Protein AF-A0A433Q1U9-F1 (afdb_monomer)

Solvent-accessible surface area (backbone atoms only — not comparable to full-atom values): 14229 Å² total; per-residue (Å²): 134,83,76,77,79,60,92,44,67,43,51,20,20,43,69,42,38,53,70,61,48,68,78,42,65,91,50,44,69,46,57,48,100,58,36,44,25,21,51,34,31,6,23,58,58,56,22,52,70,29,40,52,50,40,51,76,71,65,36,68,63,80,54,44,25,75,84,69,42,26,25,32,55,39,3,47,76,69,66,25,56,70,49,17,46,67,52,51,71,77,65,80,85,88,76,88,77,79,86,72,92,72,94,72,88,83,79,87,80,76,83,76,72,89,68,61,68,31,84,86,76,75,34,36,56,44,51,57,72,75,52,79,51,32,27,72,55,45,34,52,42,56,68,28,80,67,15,36,34,38,46,16,49,84,86,38,72,46,52,32,65,88,85,33,84,84,38,73,39,69,38,41,31,81,76,42,48,92,77,55,74,71,66,34,60,94,49,59,81,65,60,80,61,74,74,47,59,64,80,62,36,56,46,50,78,42,83,57,26,30,37,67,53,91,91,74,54,97,79,70,37,41,30,36,34,39,32,46,48,48,68,31,63,89,49,24,71,67,33,56,61,73,76,107

Sequence (244 aa):
MSNPPPANIHEAAAAGNIAFLSSNRHFLNLQNERGWTPLHFAARYGQTEAVAFLVAEKADTRLVNSEGKTAAQVAQFWGFEEVAKVLGEGVEASVVVEETEEVNKVGKRRRFTENYKNFFAGGKLNRFGFLRTENAYLSRALTSPTSRFLLLSNGRPLFDIAQSPTTIAWLSYADVAGVVPNPYENLAQGAAPEPLGHGESELIVVFLGVMEERNEGAESGPAYWAVDASPRGSLKEKMTALEK

Mean predicted aligned error: 17.3 Å

Structure (mmCIF, N/CA/C/O backbone):
data_AF-A0A433Q1U9-F1
#
_entry.id   AF-A0A433Q1U9-F1
#
loop_
_atom_site.group_PDB
_atom_site.id
_atom_site.type_symbol
_atom_site.label_atom_id
_atom_site.label_alt_id
_atom_site.label_comp_id
_atom_site.label_asym_id
_atom_site.label_entity_id
_atom_site.label_seq_id
_atom_site.pdbx_PDB_ins_code
_atom_site.Cartn_x
_atom_site.Cartn_y
_atom_site.Cartn_z
_atom_site.occupancy
_atom_site.B_iso_or_equiv
_atom_site.auth_seq_id
_atom_site.auth_comp_id
_atom_site.auth_asym_id
_atom_site.auth_atom_id
_atom_site.pdbx_PDB_model_num
ATOM 1 N N . MET A 1 1 ? 23.210 26.649 -18.942 1.00 33.81 1 MET A N 1
ATOM 2 C CA . MET A 1 1 ? 21.905 26.702 -18.251 1.00 33.81 1 MET A CA 1
ATOM 3 C C . MET A 1 1 ? 21.836 25.474 -17.361 1.00 33.81 1 MET A C 1
ATOM 5 O O . MET A 1 1 ? 21.836 24.371 -17.884 1.00 33.81 1 MET A O 1
ATOM 9 N N . SER A 1 2 ? 21.949 25.654 -16.045 1.00 40.53 2 SER A N 1
ATOM 10 C CA . SER A 1 2 ? 21.919 24.550 -15.077 1.00 40.53 2 SER A CA 1
ATOM 11 C C . SER A 1 2 ? 20.493 24.021 -15.001 1.00 40.53 2 SER A C 1
ATOM 13 O O . SER A 1 2 ? 19.611 24.761 -14.571 1.00 40.53 2 SER A O 1
ATOM 15 N N . ASN A 1 3 ? 20.258 22.778 -15.426 1.00 42.88 3 ASN A N 1
ATOM 16 C CA . ASN A 1 3 ? 18.990 22.110 -15.144 1.00 42.88 3 ASN A CA 1
ATOM 17 C C . ASN A 1 3 ? 18.758 22.112 -13.622 1.00 42.88 3 ASN A C 1
ATOM 19 O O . ASN A 1 3 ? 19.722 21.928 -12.870 1.00 42.88 3 ASN A O 1
ATOM 23 N N . PRO A 1 4 ? 17.525 22.365 -13.152 1.00 46.94 4 PRO A N 1
ATOM 24 C CA . PRO A 1 4 ? 17.217 22.271 -11.732 1.00 46.94 4 PRO A CA 1
ATOM 25 C C . PRO A 1 4 ? 17.546 20.855 -11.224 1.00 46.94 4 PRO A C 1
ATOM 27 O O . PRO A 1 4 ? 17.431 19.894 -11.993 1.00 46.94 4 PRO A O 1
ATOM 30 N N . PRO A 1 5 ? 17.987 20.702 -9.961 1.00 48.22 5 PRO A N 1
ATOM 31 C CA . PRO A 1 5 ? 18.237 19.382 -9.395 1.00 48.22 5 PRO A CA 1
ATOM 32 C C . PRO A 1 5 ? 16.955 18.533 -9.484 1.00 48.22 5 PRO A C 1
ATOM 34 O O . PRO A 1 5 ? 15.869 19.067 -9.247 1.00 48.22 5 PRO A O 1
ATOM 37 N N . PRO A 1 6 ? 17.058 17.242 -9.852 1.00 59.88 6 PRO A N 1
ATOM 38 C CA . PRO A 1 6 ? 15.891 16.384 -10.043 1.00 59.88 6 PRO A CA 1
ATOM 39 C C . PRO A 1 6 ? 15.074 16.295 -8.750 1.00 59.88 6 PRO A C 1
ATOM 41 O O . PRO A 1 6 ? 15.639 16.102 -7.672 1.00 59.88 6 PRO A O 1
ATOM 44 N N . ALA A 1 7 ? 13.750 16.436 -8.853 1.00 71.75 7 ALA A N 1
ATOM 45 C CA . ALA A 1 7 ? 12.869 16.500 -7.686 1.00 71.75 7 ALA A CA 1
ATOM 46 C C . ALA A 1 7 ? 12.593 15.112 -7.081 1.00 71.75 7 ALA A C 1
ATOM 48 O O . ALA A 1 7 ? 12.177 15.003 -5.928 1.00 71.75 7 ALA A O 1
ATOM 49 N N . ASN A 1 8 ? 12.816 14.042 -7.850 1.00 84.44 8 ASN A N 1
ATOM 50 C CA . ASN A 1 8 ? 12.564 12.664 -7.438 1.00 84.44 8 ASN A CA 1
ATOM 51 C C . ASN A 1 8 ? 13.564 11.667 -8.064 1.00 84.44 8 ASN A C 1
ATOM 53 O O . ASN A 1 8 ? 14.293 11.976 -9.009 1.00 84.44 8 ASN A O 1
ATOM 57 N N . ILE A 1 9 ? 13.594 10.442 -7.522 1.00 89.69 9 ILE A N 1
ATOM 58 C CA . ILE A 1 9 ? 14.519 9.375 -7.944 1.00 89.69 9 ILE A CA 1
ATOM 59 C C . ILE A 1 9 ? 14.317 8.952 -9.411 1.00 89.69 9 ILE A C 1
ATOM 61 O O . ILE A 1 9 ? 15.269 8.552 -10.082 1.00 89.69 9 ILE A O 1
ATOM 65 N N . HIS A 1 10 ? 13.091 9.069 -9.929 1.00 91.19 10 HIS A N 1
ATOM 66 C CA . HIS A 1 10 ? 12.742 8.730 -11.309 1.00 91.19 10 HIS A CA 1
ATOM 67 C C . HIS A 1 10 ? 13.324 9.737 -12.306 1.00 91.19 10 HIS A C 1
ATOM 69 O O . HIS A 1 10 ? 13.933 9.339 -13.295 1.00 91.19 10 HIS A O 1
ATOM 75 N N . GLU A 1 11 ? 13.195 11.032 -12.023 1.00 88.81 11 GLU A N 1
ATOM 76 C CA . GLU A 1 11 ? 13.793 12.128 -12.791 1.00 88.81 11 GLU A CA 1
ATOM 77 C C . GLU A 1 11 ? 15.314 12.090 -12.725 1.00 88.81 11 GLU A C 1
ATOM 79 O O . GLU A 1 11 ? 15.975 12.302 -13.738 1.00 88.81 11 GLU A O 1
ATOM 84 N N . ALA A 1 12 ? 15.880 11.761 -11.561 1.00 91.81 12 ALA A N 1
ATOM 85 C CA . ALA A 1 12 ? 17.318 11.572 -11.427 1.00 91.81 12 ALA A CA 1
ATOM 86 C C . ALA A 1 12 ? 17.822 10.456 -12.354 1.00 91.81 12 ALA A C 1
ATOM 88 O O . ALA A 1 12 ? 18.826 10.641 -13.038 1.00 91.81 12 ALA A O 1
ATOM 89 N N . ALA A 1 13 ? 17.099 9.335 -12.434 1.00 93.81 13 ALA A N 1
ATOM 90 C CA . ALA A 1 13 ? 17.423 8.247 -13.351 1.00 93.81 13 ALA A CA 1
ATOM 91 C C . ALA A 1 13 ? 17.228 8.637 -14.826 1.00 93.81 13 ALA A C 1
ATOM 93 O O . ALA A 1 13 ? 18.066 8.302 -15.658 1.00 93.81 13 ALA A O 1
ATOM 94 N N . ALA A 1 14 ? 16.171 9.389 -15.147 1.00 92.31 14 ALA A N 1
ATOM 95 C CA . ALA A 1 14 ? 15.922 9.919 -16.491 1.00 92.31 14 ALA A CA 1
ATOM 96 C C . ALA A 1 14 ? 17.006 10.903 -16.962 1.00 92.31 14 ALA A C 1
ATOM 98 O O . ALA A 1 14 ? 17.316 10.959 -18.151 1.00 92.31 14 ALA A O 1
ATOM 99 N N . ALA A 1 15 ? 17.572 11.673 -16.031 1.00 89.62 15 ALA A N 1
ATOM 100 C CA . ALA A 1 15 ? 18.617 12.659 -16.282 1.00 89.62 15 ALA A CA 1
ATOM 101 C C . ALA A 1 15 ? 20.045 12.097 -16.171 1.00 89.62 15 ALA A C 1
ATOM 103 O O . ALA A 1 15 ? 20.996 12.843 -16.387 1.00 89.62 15 ALA A O 1
ATOM 104 N N . GLY A 1 16 ? 20.217 10.824 -15.793 1.00 91.81 16 GLY A N 1
ATOM 105 C CA . GLY A 1 16 ? 21.540 10.224 -15.604 1.00 91.81 16 GLY A CA 1
ATOM 106 C C . GLY A 1 16 ? 22.289 10.696 -14.346 1.00 91.81 16 GLY A C 1
ATOM 107 O O . GLY A 1 16 ? 23.508 10.587 -14.271 1.00 91.81 16 GLY A O 1
ATOM 108 N N . ASN A 1 17 ? 21.598 11.245 -13.341 1.00 92.31 17 ASN A N 1
ATOM 109 C CA . ASN A 1 17 ? 22.236 11.824 -12.156 1.00 92.31 17 ASN A CA 1
ATOM 110 C C . ASN A 1 17 ? 22.650 10.750 -11.132 1.00 92.31 17 ASN A C 1
ATOM 112 O O . ASN A 1 17 ? 21.947 10.488 -10.152 1.00 92.31 17 ASN A O 1
ATOM 116 N N . ILE A 1 18 ? 23.827 10.158 -11.341 1.00 92.38 18 ILE A N 1
ATOM 117 C CA . ILE A 1 18 ? 24.388 9.098 -10.485 1.00 92.38 18 ILE A CA 1
ATOM 118 C C . ILE A 1 18 ? 24.583 9.552 -9.036 1.00 92.38 18 ILE A C 1
ATOM 120 O O . ILE A 1 18 ? 24.352 8.773 -8.112 1.00 92.38 18 ILE A O 1
ATOM 124 N N . ALA A 1 19 ? 24.966 10.812 -8.811 1.00 89.75 19 ALA A N 1
ATOM 125 C CA . ALA A 1 19 ? 25.170 11.338 -7.463 1.00 89.75 19 ALA A CA 1
ATOM 126 C C . ALA A 1 19 ? 23.874 11.256 -6.642 1.00 89.75 19 ALA A C 1
ATOM 128 O O . ALA A 1 19 ? 23.874 10.727 -5.530 1.00 89.75 19 ALA A O 1
ATOM 129 N N . PHE A 1 20 ? 22.754 11.686 -7.229 1.00 90.44 20 PHE A N 1
ATOM 130 C CA . PHE A 1 20 ? 21.450 11.607 -6.577 1.00 90.44 20 PHE A CA 1
ATOM 131 C C . PHE A 1 20 ? 20.997 10.155 -6.368 1.00 90.44 20 PHE A C 1
ATOM 133 O O . PHE A 1 20 ? 20.487 9.828 -5.295 1.00 90.44 20 PHE A O 1
ATOM 140 N N . LEU A 1 21 ? 21.215 9.272 -7.351 1.00 89.12 21 LEU A N 1
ATOM 141 C CA . LEU A 1 21 ? 20.900 7.843 -7.225 1.00 89.12 21 LEU A CA 1
ATOM 142 C C . LEU A 1 21 ? 21.704 7.182 -6.091 1.00 89.12 21 LEU A C 1
ATOM 144 O O . LEU A 1 21 ? 21.144 6.433 -5.291 1.00 89.12 21 LEU A O 1
ATOM 148 N N . SER A 1 22 ? 22.994 7.506 -5.967 1.00 89.94 22 SER A N 1
ATOM 149 C CA . SER A 1 22 ? 23.874 6.960 -4.929 1.00 89.94 22 SER A CA 1
ATOM 150 C C . SER A 1 22 ? 23.522 7.449 -3.526 1.00 89.94 22 SER A C 1
ATOM 152 O O . SER A 1 22 ? 23.628 6.680 -2.571 1.00 89.94 22 SER A O 1
ATOM 154 N N . SER A 1 23 ? 23.045 8.685 -3.381 1.00 89.19 23 SER A N 1
ATOM 155 C CA . SER A 1 23 ? 22.523 9.178 -2.100 1.00 89.19 23 SER A CA 1
ATOM 156 C C . SER A 1 23 ? 21.179 8.547 -1.712 1.00 89.19 23 SER A C 1
ATOM 158 O O . SER A 1 23 ? 20.804 8.591 -0.546 1.00 89.19 23 SER A O 1
ATOM 160 N N . ASN A 1 24 ? 20.463 7.930 -2.659 1.00 87.62 24 ASN A N 1
ATOM 161 C CA . ASN A 1 24 ? 19.090 7.449 -2.484 1.00 87.62 24 ASN A CA 1
ATOM 162 C C . ASN A 1 24 ? 18.918 5.959 -2.850 1.00 87.62 24 ASN A C 1
ATOM 164 O O . ASN A 1 24 ? 17.875 5.546 -3.363 1.00 87.62 24 ASN A O 1
ATOM 168 N N . ARG A 1 25 ? 19.915 5.118 -2.536 1.00 84.31 25 ARG A N 1
ATOM 169 C CA . ARG A 1 25 ? 19.946 3.672 -2.873 1.00 84.31 25 ARG A CA 1
ATOM 170 C C . ARG A 1 25 ? 18.742 2.858 -2.387 1.00 84.31 25 ARG A C 1
ATOM 172 O O . ARG A 1 25 ? 18.458 1.787 -2.903 1.00 84.31 25 ARG A O 1
ATOM 179 N N . HIS A 1 26 ? 18.012 3.349 -1.394 1.00 83.81 26 HIS A N 1
ATOM 180 C CA . HIS A 1 26 ? 16.871 2.631 -0.822 1.00 83.81 26 HIS A CA 1
ATOM 181 C C . HIS A 1 26 ? 15.625 2.725 -1.725 1.00 83.81 26 HIS A C 1
ATOM 183 O O . HIS A 1 26 ? 14.663 1.987 -1.533 1.00 83.81 26 HIS A O 1
ATOM 189 N N . PHE A 1 27 ? 15.651 3.605 -2.736 1.00 87.19 27 PHE A N 1
ATOM 190 C CA . PHE A 1 27 ? 14.531 3.883 -3.637 1.00 87.19 27 PHE A CA 1
ATOM 191 C C . PHE A 1 27 ? 14.749 3.389 -5.077 1.00 87.19 27 PHE A C 1
ATOM 193 O O . PHE A 1 27 ? 13.944 3.706 -5.950 1.00 87.19 27 PHE A O 1
ATOM 200 N N . LEU A 1 28 ? 15.790 2.592 -5.355 1.00 88.19 28 LEU A N 1
ATOM 201 C CA . LEU A 1 28 ? 16.106 2.154 -6.729 1.00 88.19 28 LEU A CA 1
ATOM 202 C C . LEU A 1 28 ? 15.016 1.273 -7.366 1.00 88.19 28 LEU A C 1
ATOM 204 O O . LEU A 1 28 ? 14.876 1.255 -8.587 1.00 88.19 28 LEU A O 1
ATOM 208 N N . ASN A 1 29 ? 14.205 0.608 -6.539 1.00 90.00 29 ASN A N 1
ATOM 209 C CA . ASN A 1 29 ? 13.068 -0.218 -6.959 1.00 90.00 29 ASN A CA 1
ATOM 210 C C . ASN A 1 29 ? 11.710 0.485 -6.775 1.00 90.00 29 ASN A C 1
ATOM 212 O O . ASN A 1 29 ? 10.664 -0.144 -6.929 1.00 90.00 29 ASN A O 1
ATOM 216 N N . LEU A 1 30 ? 11.695 1.778 -6.424 1.00 87.81 30 LEU A N 1
ATOM 217 C CA . LEU A 1 30 ? 10.460 2.516 -6.161 1.00 87.81 30 LEU A CA 1
ATOM 218 C C . LEU A 1 30 ? 9.620 2.633 -7.439 1.00 87.81 30 LEU A C 1
ATOM 220 O O . LEU A 1 30 ? 10.037 3.260 -8.412 1.00 87.81 30 LEU A O 1
ATOM 224 N N . GLN A 1 31 ? 8.412 2.078 -7.426 1.00 88.69 31 GLN A N 1
ATOM 225 C CA . GLN A 1 31 ? 7.462 2.225 -8.524 1.00 88.69 31 GLN A CA 1
ATOM 226 C C . GLN A 1 31 ? 6.611 3.483 -8.339 1.00 88.69 31 GLN A C 1
ATOM 228 O O . GLN A 1 31 ? 6.075 3.720 -7.257 1.00 88.69 31 GLN A O 1
ATOM 233 N N . ASN A 1 32 ? 6.465 4.278 -9.399 1.00 82.19 32 ASN A N 1
ATOM 234 C CA . ASN A 1 32 ? 5.449 5.328 -9.436 1.00 82.19 32 ASN A CA 1
ATOM 235 C C . ASN A 1 32 ? 4.044 4.733 -9.669 1.00 82.19 32 ASN A C 1
ATOM 237 O O . ASN A 1 32 ? 3.886 3.524 -9.841 1.00 82.19 32 ASN A O 1
ATOM 241 N N . GLU A 1 33 ? 3.016 5.581 -9.740 1.00 83.69 33 GLU A N 1
ATOM 242 C CA . GLU A 1 33 ? 1.613 5.167 -9.936 1.00 83.69 33 GLU A CA 1
ATOM 243 C C . GLU A 1 33 ? 1.376 4.312 -11.192 1.00 83.69 33 GLU A C 1
ATOM 245 O O . GLU A 1 33 ? 0.429 3.532 -11.257 1.00 83.69 33 GLU A O 1
ATOM 250 N N . ARG A 1 34 ? 2.254 4.421 -12.196 1.00 78.25 34 ARG A N 1
ATOM 251 C CA . ARG A 1 34 ? 2.196 3.637 -13.437 1.00 78.25 34 ARG A CA 1
ATOM 252 C C . ARG A 1 34 ? 3.084 2.394 -13.395 1.00 78.25 34 ARG A C 1
ATOM 254 O O . ARG A 1 34 ? 3.282 1.770 -14.438 1.00 78.25 34 ARG A O 1
ATOM 261 N N . GLY A 1 35 ? 3.649 2.042 -12.242 1.00 85.19 35 GLY A N 1
ATOM 262 C CA . GLY A 1 35 ? 4.561 0.910 -12.082 1.00 85.19 35 GLY A CA 1
ATOM 263 C C . GLY A 1 35 ? 5.986 1.167 -12.584 1.00 85.19 35 GLY A C 1
ATOM 264 O O . GLY A 1 35 ? 6.775 0.230 -12.666 1.00 85.19 35 GLY A O 1
ATOM 265 N N . TRP A 1 36 ? 6.339 2.402 -12.952 1.00 91.62 36 TRP A N 1
ATOM 266 C CA . TRP A 1 36 ? 7.668 2.704 -13.487 1.00 91.62 36 TRP A CA 1
ATOM 267 C C . TRP A 1 36 ? 8.689 2.856 -12.362 1.00 91.62 36 TRP A C 1
ATOM 269 O O . TRP A 1 36 ? 8.469 3.612 -11.417 1.00 91.62 36 TRP A O 1
ATOM 279 N N . THR A 1 37 ? 9.822 2.175 -12.505 1.00 95.56 37 THR A N 1
ATOM 280 C CA . THR A 1 37 ? 10.977 2.257 -11.594 1.00 95.56 37 THR A CA 1
ATOM 281 C C . THR A 1 37 ? 12.032 3.225 -12.136 1.00 95.56 37 THR A C 1
ATOM 283 O O . THR A 1 37 ? 12.016 3.508 -13.337 1.00 95.56 37 THR A O 1
ATOM 286 N N . PRO A 1 38 ? 12.992 3.696 -11.317 1.00 96.19 38 PRO A N 1
ATOM 287 C CA . PRO A 1 38 ? 14.187 4.395 -11.798 1.00 96.19 38 PRO A CA 1
ATOM 288 C C . PRO A 1 38 ? 14.838 3.725 -13.015 1.00 96.19 38 PRO A C 1
ATOM 290 O O . PRO A 1 38 ? 15.162 4.396 -13.990 1.00 96.19 38 PRO A O 1
ATOM 293 N N . LEU A 1 39 ? 14.920 2.391 -13.015 1.00 96.06 39 LEU A N 1
ATOM 294 C CA . LEU A 1 39 ? 15.474 1.615 -14.124 1.00 96.06 39 LEU A CA 1
ATOM 295 C C . LEU A 1 39 ? 14.666 1.767 -15.427 1.00 96.06 39 LEU A C 1
ATOM 297 O O . LEU A 1 39 ? 15.257 1.886 -16.494 1.00 96.06 39 LEU A O 1
ATOM 301 N N . HIS A 1 40 ? 13.330 1.843 -15.357 1.00 95.44 40 HIS A N 1
ATOM 302 C CA . HIS A 1 40 ? 12.488 2.118 -16.531 1.00 95.44 40 HIS A CA 1
ATOM 303 C C . HIS A 1 40 ? 12.714 3.525 -17.089 1.00 95.44 40 HIS A C 1
ATOM 305 O O . HIS A 1 40 ? 12.686 3.717 -18.303 1.00 95.44 40 HIS A O 1
ATOM 311 N N . PHE A 1 41 ? 12.918 4.517 -16.218 1.00 94.75 41 PHE A N 1
ATOM 312 C CA . PHE A 1 41 ? 13.217 5.883 -16.643 1.00 94.75 41 PHE A CA 1
ATOM 313 C C . PHE A 1 41 ? 14.601 5.964 -17.292 1.00 94.75 41 PHE A C 1
ATOM 315 O O . PHE A 1 41 ? 14.704 6.460 -18.409 1.00 94.75 41 PHE A O 1
ATOM 322 N N . ALA A 1 42 ? 15.638 5.404 -16.665 1.00 95.50 42 ALA A N 1
ATOM 323 C CA . ALA A 1 42 ? 16.972 5.344 -17.261 1.00 95.50 42 ALA A CA 1
ATOM 324 C C . ALA A 1 42 ? 16.957 4.612 -18.619 1.00 95.50 42 ALA A C 1
ATOM 326 O O . ALA A 1 42 ? 17.519 5.108 -19.591 1.00 95.50 42 ALA A O 1
ATOM 327 N N . ALA A 1 43 ? 16.221 3.499 -18.721 1.00 94.75 43 ALA A N 1
ATOM 328 C CA . ALA A 1 43 ? 16.028 2.754 -19.964 1.00 94.75 43 ALA A CA 1
ATOM 329 C C . ALA A 1 43 ? 15.297 3.548 -21.057 1.00 94.75 43 ALA A C 1
ATOM 331 O O . ALA A 1 43 ? 15.715 3.541 -22.211 1.00 94.75 43 ALA A O 1
ATOM 332 N N . ARG A 1 44 ? 14.220 4.261 -20.706 1.00 93.06 44 ARG A N 1
ATOM 333 C CA . ARG A 1 44 ? 13.438 5.080 -21.647 1.00 93.06 44 ARG A CA 1
ATOM 334 C C . ARG A 1 44 ? 14.227 6.242 -22.237 1.00 93.06 44 ARG A C 1
ATOM 336 O O . ARG A 1 44 ? 13.910 6.664 -23.342 1.00 93.06 44 ARG A O 1
ATOM 343 N N . TYR A 1 45 ? 15.178 6.793 -21.492 1.00 90.06 45 TYR A N 1
ATOM 344 C CA . TYR A 1 45 ? 15.988 7.930 -21.932 1.00 90.06 45 TYR A CA 1
ATOM 345 C C . TYR A 1 45 ? 17.393 7.518 -22.390 1.00 90.06 45 TYR A C 1
ATOM 347 O O . TYR A 1 45 ? 18.218 8.389 -22.648 1.00 90.06 45 TYR A O 1
ATOM 355 N N . GLY A 1 46 ? 17.674 6.213 -22.488 1.00 91.19 46 GLY A N 1
ATOM 356 C CA . GLY A 1 46 ? 18.961 5.709 -22.968 1.00 91.19 46 GLY A CA 1
ATOM 357 C C . GLY A 1 46 ? 20.142 6.043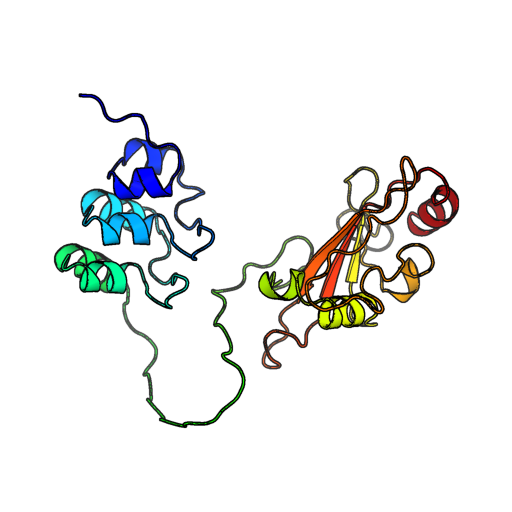 -22.053 1.00 91.19 46 GLY A C 1
ATOM 358 O O . GLY A 1 46 ? 21.266 6.171 -22.525 1.00 91.19 46 GLY A O 1
ATOM 359 N N . GLN A 1 47 ? 19.903 6.220 -20.752 1.00 95.06 47 GLN A N 1
ATOM 360 C CA . GLN A 1 47 ? 20.923 6.636 -19.788 1.00 95.06 47 GLN A CA 1
ATOM 361 C C . GLN A 1 47 ? 21.802 5.450 -19.374 1.00 95.06 47 GLN A C 1
ATOM 363 O O . GLN A 1 47 ? 21.629 4.884 -18.293 1.00 95.06 47 GLN A O 1
ATOM 368 N N . THR A 1 48 ? 22.743 5.062 -20.235 1.00 91.94 48 THR A N 1
ATOM 369 C CA . THR A 1 48 ? 23.581 3.862 -20.061 1.00 91.94 48 THR A CA 1
ATOM 370 C C . THR A 1 48 ? 24.331 3.841 -18.729 1.00 91.94 48 THR A C 1
ATOM 372 O O . THR A 1 48 ? 24.324 2.824 -18.041 1.00 91.94 48 THR A O 1
ATOM 375 N N . GLU A 1 49 ? 24.920 4.966 -18.313 1.00 91.06 49 GLU A N 1
ATOM 376 C CA . GLU A 1 49 ? 25.654 5.062 -17.042 1.00 91.06 49 GLU A CA 1
ATOM 377 C C . GLU A 1 49 ? 24.736 4.873 -15.828 1.00 91.06 49 GLU A C 1
ATOM 379 O O . GLU A 1 49 ? 25.089 4.173 -14.878 1.00 91.06 49 GLU A O 1
ATOM 384 N N . ALA A 1 50 ? 23.528 5.444 -15.868 1.00 94.19 50 ALA A N 1
ATOM 385 C CA . ALA A 1 50 ? 22.546 5.253 -14.806 1.00 94.19 50 ALA A CA 1
ATOM 386 C C . ALA A 1 50 ? 22.029 3.821 -14.770 1.00 94.19 50 ALA A C 1
ATOM 388 O O . ALA A 1 50 ? 21.865 3.272 -13.685 1.00 94.19 50 ALA A O 1
ATOM 389 N N . VAL A 1 51 ? 21.825 3.188 -15.925 1.00 95.31 51 VAL A N 1
ATOM 390 C CA . VAL A 1 51 ? 21.462 1.771 -15.979 1.00 95.31 51 VAL A CA 1
ATOM 391 C C . VAL A 1 51 ? 22.567 0.899 -15.392 1.00 95.31 51 VAL A C 1
ATOM 393 O O . VAL A 1 51 ? 22.277 0.087 -14.518 1.00 95.31 51 VAL A O 1
ATOM 396 N N . ALA A 1 52 ? 23.823 1.104 -15.792 1.00 91.06 52 ALA A N 1
ATOM 397 C CA . ALA A 1 52 ? 24.956 0.359 -15.252 1.00 91.06 52 ALA A CA 1
ATOM 398 C C . ALA A 1 52 ? 25.074 0.529 -13.730 1.00 91.06 52 ALA A C 1
ATOM 400 O O . ALA A 1 52 ? 25.229 -0.456 -13.009 1.00 91.06 52 ALA A O 1
ATOM 401 N N . PHE A 1 53 ? 24.925 1.759 -13.229 1.00 93.50 53 PHE A N 1
ATOM 402 C CA . PHE A 1 53 ? 24.916 2.037 -11.796 1.00 93.50 53 PHE A CA 1
ATOM 403 C C . PHE A 1 53 ? 23.774 1.310 -11.075 1.00 93.50 53 PHE A C 1
ATOM 405 O O . PHE A 1 53 ? 24.004 0.619 -10.088 1.00 93.50 53 PHE A O 1
ATOM 412 N N . LEU A 1 54 ? 22.541 1.429 -11.571 1.00 92.69 54 LEU A N 1
ATOM 413 C CA . LEU A 1 54 ? 21.372 0.804 -10.953 1.00 92.69 54 LEU A CA 1
ATOM 414 C C . LEU A 1 54 ? 21.491 -0.729 -10.930 1.00 92.69 54 LEU A C 1
ATOM 416 O O . LEU A 1 54 ? 21.156 -1.349 -9.923 1.00 92.69 54 LEU A O 1
ATOM 420 N N . VAL A 1 55 ? 22.003 -1.337 -12.004 1.00 90.88 55 VAL A N 1
ATOM 421 C CA . VAL A 1 55 ? 22.261 -2.784 -12.077 1.00 90.88 55 VAL A CA 1
ATOM 422 C C . VAL A 1 55 ? 23.369 -3.199 -11.106 1.00 90.88 55 VAL A C 1
ATOM 424 O O . VAL A 1 55 ? 23.200 -4.177 -10.378 1.00 90.88 55 VAL A O 1
ATOM 427 N N . ALA A 1 56 ? 24.468 -2.441 -11.028 1.00 89.94 56 ALA A N 1
ATOM 428 C CA . ALA A 1 56 ? 25.549 -2.694 -10.072 1.00 89.94 56 ALA A CA 1
ATOM 429 C C . ALA A 1 56 ? 25.056 -2.636 -8.614 1.00 89.94 56 ALA A C 1
ATOM 431 O O . ALA A 1 56 ? 25.472 -3.432 -7.773 1.00 89.94 56 ALA A O 1
ATOM 432 N N . GLU A 1 57 ? 24.101 -1.749 -8.337 1.00 90.25 57 GLU A N 1
ATOM 433 C CA . GLU A 1 57 ? 23.424 -1.611 -7.045 1.00 90.25 57 GLU A CA 1
ATOM 434 C C . GLU A 1 57 ? 22.286 -2.622 -6.819 1.00 90.25 57 GLU A C 1
ATOM 436 O O . GLU A 1 57 ? 21.530 -2.503 -5.853 1.00 90.25 57 GLU A O 1
ATOM 441 N N . LYS A 1 58 ? 22.170 -3.648 -7.672 1.00 87.88 58 LYS A N 1
ATOM 442 C CA . LYS A 1 58 ? 21.166 -4.720 -7.583 1.00 87.88 58 LYS A CA 1
ATOM 443 C C . LYS A 1 58 ? 19.717 -4.218 -7.646 1.00 87.88 58 LYS A C 1
ATOM 445 O O . LYS A 1 58 ? 18.833 -4.799 -7.010 1.00 87.88 58 LYS A O 1
ATOM 450 N N . ALA A 1 59 ? 19.455 -3.158 -8.414 1.00 89.38 59 ALA A N 1
ATOM 451 C CA . ALA A 1 59 ? 18.088 -2.803 -8.781 1.00 89.38 59 ALA A CA 1
ATOM 452 C C . ALA A 1 59 ? 17.428 -3.973 -9.531 1.00 89.38 59 ALA A C 1
ATOM 454 O O . ALA A 1 59 ? 18.056 -4.641 -10.352 1.00 89.38 59 ALA A O 1
ATOM 455 N N . ASP A 1 60 ? 16.154 -4.226 -9.244 1.00 88.50 60 ASP A N 1
ATOM 456 C CA . ASP A 1 60 ? 15.420 -5.355 -9.802 1.00 88.50 60 ASP A CA 1
ATOM 457 C C . ASP A 1 60 ? 15.041 -5.072 -11.264 1.00 88.50 60 ASP A C 1
ATOM 459 O O . ASP A 1 60 ? 14.143 -4.279 -11.570 1.00 88.50 60 ASP A O 1
ATOM 463 N N . THR A 1 61 ? 15.747 -5.739 -12.179 1.00 88.94 61 THR A N 1
ATOM 464 C CA . THR A 1 61 ? 15.556 -5.643 -13.634 1.00 88.94 61 THR A CA 1
ATOM 465 C C . THR A 1 61 ? 14.274 -6.325 -14.115 1.00 88.94 61 THR A C 1
ATOM 467 O O . THR A 1 61 ? 13.852 -6.108 -15.254 1.00 88.94 61 THR A O 1
ATOM 470 N N . ARG A 1 62 ? 13.633 -7.130 -13.257 1.00 88.06 62 ARG A N 1
ATOM 471 C CA . ARG A 1 62 ? 12.454 -7.948 -13.577 1.00 88.06 62 ARG A CA 1
ATOM 472 C C . ARG A 1 62 ? 11.142 -7.223 -13.298 1.00 88.06 62 ARG A C 1
ATOM 474 O O . ARG A 1 62 ? 10.086 -7.711 -13.703 1.00 88.06 62 ARG A O 1
ATOM 481 N N . LEU A 1 63 ? 11.187 -6.078 -12.614 1.00 84.25 63 LEU A N 1
ATOM 482 C CA . LEU A 1 63 ? 10.001 -5.264 -12.364 1.00 84.25 63 LEU A CA 1
ATOM 483 C C . LEU A 1 63 ? 9.380 -4.822 -13.689 1.00 84.25 63 LEU A C 1
ATOM 485 O O . LEU A 1 63 ? 10.081 -4.384 -14.600 1.00 84.25 63 LEU A O 1
ATOM 489 N N . VAL A 1 64 ? 8.053 -4.907 -13.760 1.00 87.50 64 VAL A N 1
ATOM 490 C CA . VAL A 1 64 ? 7.268 -4.481 -14.920 1.00 87.50 64 VAL A CA 1
ATOM 491 C C . VAL A 1 64 ? 6.439 -3.247 -14.594 1.00 87.50 64 VAL A C 1
ATOM 493 O O . VAL A 1 64 ? 5.926 -3.097 -13.481 1.00 87.50 64 VAL A O 1
ATOM 496 N N . ASN A 1 65 ? 6.282 -2.368 -15.578 1.00 77.69 65 ASN A N 1
ATOM 497 C CA . ASN A 1 65 ? 5.357 -1.245 -15.494 1.00 77.69 65 ASN A CA 1
ATOM 498 C C . ASN A 1 65 ? 3.893 -1.689 -15.722 1.00 77.69 65 ASN A C 1
ATOM 500 O O . ASN A 1 65 ? 3.591 -2.861 -15.941 1.00 77.69 65 ASN A O 1
ATOM 504 N N . SER A 1 66 ? 2.957 -0.739 -15.687 1.00 80.19 66 SER A N 1
ATOM 505 C CA . SER A 1 66 ? 1.521 -0.975 -15.934 1.00 80.19 66 SER A CA 1
ATOM 506 C C . SER A 1 66 ? 1.187 -1.521 -17.329 1.00 80.19 66 SER A C 1
ATOM 508 O O . SER A 1 66 ? 0.119 -2.106 -17.505 1.00 80.19 66 SER A O 1
ATOM 510 N N . GLU A 1 67 ? 2.094 -1.393 -18.301 1.00 77.31 67 GLU A N 1
ATOM 511 C CA . GLU A 1 67 ? 1.985 -2.013 -19.629 1.00 77.31 67 GLU A CA 1
ATOM 512 C C . GLU A 1 67 ? 2.512 -3.459 -19.643 1.00 77.31 67 GLU A C 1
ATOM 514 O O . GLU A 1 67 ? 2.485 -4.115 -20.680 1.00 77.31 67 GLU A O 1
ATOM 519 N N . GLY A 1 68 ? 3.000 -3.964 -18.505 1.00 79.38 68 GLY A N 1
ATOM 520 C CA . GLY A 1 68 ? 3.634 -5.275 -18.396 1.00 79.38 68 GLY A CA 1
ATOM 521 C C . GLY A 1 68 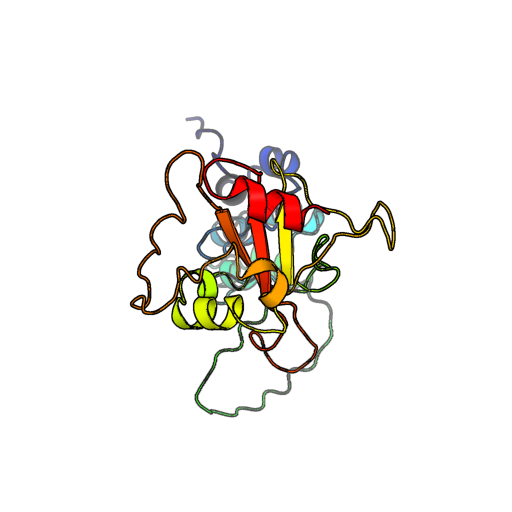? 5.045 -5.324 -18.983 1.00 79.38 68 GLY A C 1
ATOM 522 O O . GLY A 1 68 ? 5.547 -6.419 -19.215 1.00 79.38 68 GLY A O 1
ATOM 523 N N . LYS A 1 69 ? 5.678 -4.168 -19.229 1.00 81.81 69 LYS A N 1
ATOM 524 C CA . LYS A 1 69 ? 7.018 -4.084 -19.821 1.00 81.81 69 LYS A CA 1
ATOM 525 C C . LYS A 1 69 ? 8.090 -3.954 -18.750 1.00 81.81 69 LYS A C 1
ATOM 527 O O . LYS A 1 69 ? 7.922 -3.133 -17.852 1.00 81.81 69 LYS A O 1
ATOM 532 N N . THR A 1 70 ? 9.184 -4.702 -18.873 1.00 93.00 70 THR A N 1
ATOM 533 C CA . THR A 1 70 ? 10.409 -4.507 -18.077 1.00 93.00 70 THR A CA 1
ATOM 534 C C . THR A 1 70 ? 11.210 -3.302 -18.571 1.00 93.00 70 THR A C 1
ATOM 536 O O . THR A 1 70 ? 10.995 -2.805 -19.680 1.00 93.00 70 THR A O 1
ATOM 539 N N . ALA A 1 71 ? 12.201 -2.860 -17.791 1.00 92.88 71 ALA A N 1
ATOM 540 C CA . ALA A 1 71 ? 13.127 -1.814 -18.227 1.00 92.88 71 ALA A CA 1
ATOM 541 C C . ALA A 1 71 ? 13.850 -2.183 -19.541 1.00 92.88 71 ALA A C 1
ATOM 543 O O . ALA A 1 71 ? 13.984 -1.328 -20.413 1.00 92.88 71 ALA A O 1
ATOM 544 N N . ALA A 1 72 ? 14.232 -3.453 -19.734 1.00 91.88 72 ALA A N 1
ATOM 545 C CA . ALA A 1 72 ? 14.859 -3.923 -20.975 1.00 91.88 72 ALA A CA 1
ATOM 546 C C . ALA A 1 72 ? 13.922 -3.777 -22.187 1.00 91.88 72 ALA A C 1
ATOM 548 O O . ALA A 1 72 ? 14.316 -3.257 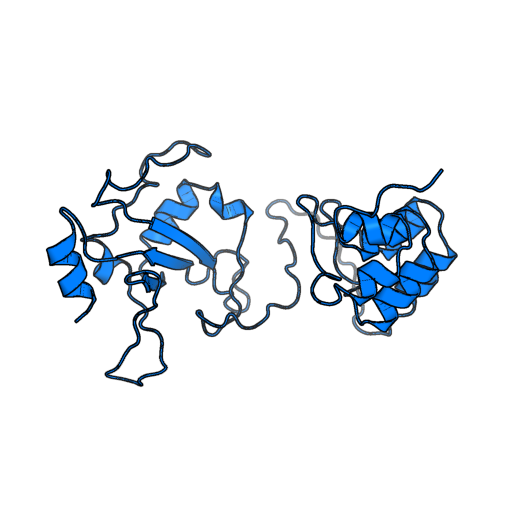-23.228 1.00 91.88 72 ALA A O 1
ATOM 549 N N . GLN A 1 73 ? 12.653 -4.170 -22.031 1.00 84.38 73 GLN A N 1
ATOM 550 C CA . GLN A 1 73 ? 11.639 -4.042 -23.082 1.00 84.38 73 GLN A CA 1
ATOM 551 C C . GLN A 1 73 ? 11.317 -2.576 -23.392 1.00 84.38 73 GLN A C 1
ATOM 553 O O . GLN A 1 73 ? 11.052 -2.227 -24.541 1.00 84.38 73 GLN A O 1
ATOM 558 N N . VAL A 1 74 ? 11.359 -1.698 -22.385 1.00 89.25 74 VAL A N 1
ATOM 559 C CA . VAL A 1 74 ? 11.247 -0.251 -22.597 1.00 89.25 74 VAL A CA 1
ATOM 560 C C . VAL A 1 74 ? 12.447 0.270 -23.391 1.00 89.25 74 VAL A C 1
ATOM 562 O O . VAL A 1 74 ? 12.231 0.948 -24.389 1.00 89.25 74 VAL A O 1
ATOM 565 N N . ALA A 1 75 ? 13.685 -0.073 -23.020 1.00 89.44 75 ALA A N 1
ATOM 566 C CA . ALA A 1 75 ? 14.874 0.329 -23.779 1.00 89.44 75 ALA A CA 1
ATOM 567 C C . ALA A 1 75 ? 14.791 -0.118 -25.247 1.00 89.44 75 ALA A C 1
ATOM 569 O O . ALA A 1 75 ? 15.015 0.689 -26.147 1.00 89.44 75 ALA A O 1
ATOM 570 N N . GLN A 1 76 ? 14.371 -1.363 -25.492 1.00 85.00 76 GLN A N 1
ATOM 571 C CA . GLN A 1 76 ? 14.185 -1.898 -26.840 1.00 85.00 76 GLN A CA 1
ATOM 572 C C . GLN A 1 76 ? 13.112 -1.133 -27.629 1.00 85.00 76 GLN A C 1
ATOM 574 O O . GLN A 1 76 ? 13.338 -0.773 -28.781 1.00 85.00 76 GLN A O 1
ATOM 579 N N . PHE A 1 77 ? 11.965 -0.834 -27.010 1.00 83.38 77 PHE A N 1
ATOM 580 C CA . PHE A 1 77 ? 10.884 -0.079 -27.653 1.00 83.38 77 PHE A CA 1
ATOM 581 C C . PHE A 1 77 ? 11.321 1.325 -28.098 1.00 83.38 77 PHE A C 1
ATOM 583 O O . PHE A 1 77 ? 10.853 1.818 -29.120 1.00 83.38 77 PHE A O 1
ATOM 590 N N . TRP A 1 78 ? 12.219 1.963 -27.344 1.00 81.38 78 TRP A N 1
ATOM 591 C CA . TRP A 1 78 ? 12.754 3.291 -27.660 1.00 81.38 78 TRP A CA 1
ATOM 592 C C . TRP A 1 78 ? 14.050 3.257 -28.492 1.00 81.38 78 TRP A C 1
ATOM 594 O O . TRP A 1 78 ? 14.599 4.315 -28.787 1.00 81.38 78 TRP A O 1
ATOM 604 N N . GLY A 1 79 ? 14.518 2.073 -28.906 1.00 85.00 79 GLY A N 1
ATOM 605 C CA . GLY A 1 79 ? 15.688 1.912 -29.779 1.00 85.00 79 GLY A CA 1
ATOM 606 C C . GLY A 1 79 ? 17.047 1.974 -29.071 1.00 85.00 79 GLY A C 1
ATOM 607 O O . GLY A 1 79 ? 18.073 2.129 -29.727 1.00 85.00 79 GLY A O 1
ATOM 608 N N . PHE A 1 80 ? 17.087 1.847 -27.744 1.00 90.94 80 PHE A N 1
ATOM 609 C CA . PHE A 1 80 ? 18.327 1.827 -26.964 1.00 90.94 80 PHE A CA 1
ATOM 610 C C . PHE A 1 80 ? 18.845 0.394 -26.793 1.00 90.94 80 PHE A C 1
ATOM 612 O O . PHE A 1 80 ? 18.775 -0.185 -25.708 1.00 90.94 80 PHE A O 1
ATOM 619 N N . GLU A 1 81 ? 19.358 -0.186 -27.878 1.00 83.62 81 GLU A N 1
ATOM 620 C CA . GLU A 1 81 ? 19.807 -1.587 -27.929 1.00 83.62 81 GLU A CA 1
ATOM 621 C C . GLU A 1 81 ? 20.903 -1.911 -26.907 1.00 83.62 81 GLU A C 1
ATOM 623 O O . GLU A 1 81 ? 20.819 -2.931 -26.227 1.00 83.62 81 GLU A O 1
ATOM 628 N N . GLU A 1 82 ? 21.883 -1.021 -26.728 1.00 84.00 82 GLU A N 1
ATOM 629 C CA . GLU A 1 82 ? 22.973 -1.216 -25.761 1.00 84.00 82 GLU A CA 1
ATOM 630 C C . GLU A 1 82 ? 22.442 -1.298 -24.323 1.00 84.00 82 GLU A C 1
ATOM 632 O O . GLU A 1 82 ? 22.822 -2.165 -23.539 1.00 84.00 82 GLU A O 1
ATOM 637 N N . VAL A 1 83 ? 21.479 -0.438 -23.990 1.00 89.50 83 VAL A N 1
ATOM 638 C CA . VAL A 1 83 ? 20.833 -0.439 -22.676 1.00 89.50 83 VAL A CA 1
ATOM 639 C C . VAL A 1 83 ? 19.983 -1.695 -22.482 1.00 89.50 83 VAL A C 1
ATOM 641 O O . VAL A 1 83 ? 20.000 -2.296 -21.408 1.00 89.50 83 VAL A O 1
ATOM 644 N N . ALA A 1 84 ? 19.259 -2.120 -23.519 1.00 87.88 84 ALA A N 1
ATOM 645 C CA . ALA A 1 84 ? 18.482 -3.353 -23.487 1.00 87.88 84 ALA A CA 1
ATOM 646 C C . ALA A 1 84 ? 19.379 -4.583 -23.283 1.00 87.88 84 ALA A C 1
ATOM 648 O O . ALA A 1 84 ? 19.020 -5.473 -22.514 1.00 87.88 84 ALA A O 1
ATOM 649 N N . LYS A 1 85 ? 20.559 -4.603 -23.911 1.00 83.62 85 LYS A N 1
ATOM 650 C CA . LYS A 1 85 ? 21.551 -5.670 -23.772 1.00 83.62 85 LYS A CA 1
ATOM 651 C C . LYS A 1 85 ? 22.093 -5.757 -22.346 1.00 83.62 85 LYS A C 1
ATOM 653 O O . LYS A 1 85 ? 21.989 -6.816 -21.734 1.00 83.62 85 LYS A O 1
ATOM 658 N N . VAL A 1 86 ? 22.542 -4.634 -21.778 1.00 84.81 86 VAL A N 1
ATOM 659 C CA . VAL A 1 86 ? 23.015 -4.562 -20.379 1.00 84.81 86 VAL A CA 1
ATOM 660 C C . VAL A 1 86 ? 21.949 -5.057 -19.394 1.00 84.81 86 VAL A C 1
ATOM 662 O O . VAL A 1 86 ? 22.260 -5.720 -18.407 1.00 84.81 86 VAL A O 1
ATOM 665 N N . LEU A 1 87 ? 20.674 -4.767 -19.662 1.00 84.19 87 LEU A N 1
ATOM 666 C CA . LEU A 1 87 ? 19.557 -5.210 -18.825 1.00 84.19 87 LEU A CA 1
ATOM 667 C C . LEU A 1 87 ? 19.151 -6.675 -19.059 1.00 84.19 87 LEU A C 1
ATOM 669 O O . LEU A 1 87 ? 18.611 -7.304 -18.148 1.00 84.19 87 LEU A O 1
ATOM 673 N N . GLY A 1 88 ? 19.381 -7.208 -20.261 1.00 70.12 88 GLY A N 1
ATOM 674 C CA . GLY A 1 88 ? 19.045 -8.577 -20.659 1.00 70.12 88 GLY A CA 1
ATOM 675 C C . GLY A 1 88 ? 20.083 -9.622 -20.242 1.00 70.12 88 GLY A C 1
ATOM 676 O O . GLY A 1 88 ? 19.711 -10.746 -19.917 1.00 70.12 88 GLY A O 1
ATOM 677 N N . GLU A 1 89 ? 21.365 -9.255 -20.171 1.00 58.38 89 GLU A N 1
ATOM 678 C CA . GLU A 1 89 ? 22.467 -10.164 -19.802 1.00 58.38 89 GLU A CA 1
ATOM 679 C C . GLU A 1 89 ? 22.454 -10.586 -18.315 1.00 58.38 89 GLU A C 1
ATOM 681 O O . GLU A 1 89 ? 23.099 -11.558 -17.936 1.00 58.38 89 GLU A O 1
ATOM 686 N N . GLY A 1 90 ? 21.656 -9.929 -17.463 1.00 47.44 90 GLY A N 1
ATOM 687 C CA . GLY A 1 90 ? 21.422 -10.335 -16.066 1.00 47.44 90 GLY A CA 1
ATOM 688 C C . GLY A 1 90 ? 20.407 -11.475 -15.879 1.00 47.44 90 GLY A C 1
ATOM 689 O O . GLY A 1 90 ? 20.047 -11.797 -14.743 1.00 47.44 90 GLY A O 1
ATOM 690 N N . VAL A 1 91 ? 19.905 -12.064 -16.971 1.00 45.06 91 VAL A N 1
ATOM 691 C CA . VAL A 1 91 ? 18.913 -13.152 -16.979 1.00 45.06 91 VAL A CA 1
ATOM 692 C C . VAL A 1 91 ? 19.584 -14.472 -17.384 1.00 45.06 91 VAL A C 1
ATOM 694 O O . VAL A 1 91 ? 19.238 -15.086 -18.388 1.00 45.06 91 VAL A O 1
ATOM 697 N N . GLU A 1 92 ? 20.559 -14.939 -16.605 1.00 36.06 92 GLU A N 1
ATOM 698 C CA . GLU A 1 92 ? 21.064 -16.311 -16.745 1.00 36.06 92 GLU A CA 1
ATOM 699 C C . GLU A 1 92 ? 20.014 -17.309 -16.210 1.00 36.06 92 GLU A C 1
ATOM 701 O O . GLU A 1 92 ? 19.742 -17.403 -15.013 1.00 36.06 92 GLU A O 1
ATOM 706 N N . ALA A 1 93 ? 19.391 -17.999 -17.168 1.00 44.16 93 ALA A N 1
ATOM 707 C CA . ALA A 1 93 ? 18.939 -19.390 -17.156 1.00 44.16 93 ALA A CA 1
ATOM 708 C C . ALA A 1 93 ? 18.270 -19.955 -15.883 1.00 44.16 93 ALA A C 1
ATOM 710 O O . ALA A 1 93 ? 18.901 -20.547 -15.012 1.00 44.16 93 ALA A O 1
ATOM 711 N N . SER A 1 94 ? 16.936 -19.944 -15.859 1.00 38.28 94 SER A N 1
ATOM 712 C CA . SER A 1 94 ? 16.131 -21.174 -15.723 1.00 38.28 94 SER A CA 1
ATOM 713 C C . SER A 1 94 ? 14.645 -20.827 -15.703 1.00 38.28 94 SER A C 1
ATOM 715 O O . SER A 1 94 ? 14.153 -20.146 -14.812 1.00 38.28 94 SER A O 1
ATOM 717 N N . VAL A 1 95 ? 13.946 -21.267 -16.742 1.00 36.34 95 VAL A N 1
ATOM 718 C CA . VAL A 1 95 ? 12.688 -22.027 -16.722 1.00 36.34 95 VAL A CA 1
ATOM 719 C C . VAL A 1 95 ? 12.228 -22.037 -18.174 1.00 36.34 95 VAL A C 1
ATOM 721 O O . VAL A 1 95 ? 11.986 -20.996 -18.782 1.00 36.34 95 VAL A O 1
ATOM 724 N N . VAL A 1 96 ? 12.189 -23.244 -18.728 1.00 37.62 96 VAL A N 1
ATOM 725 C CA . VAL A 1 96 ? 11.651 -23.545 -20.049 1.00 37.62 96 VAL A CA 1
ATOM 726 C C . VAL A 1 96 ? 10.216 -23.029 -20.075 1.00 37.62 96 VAL A C 1
ATOM 728 O O . VAL A 1 96 ? 9.387 -23.462 -19.275 1.00 37.62 96 VAL A O 1
ATOM 731 N N . VAL A 1 97 ? 9.940 -22.056 -20.939 1.00 40.75 97 VAL A N 1
ATOM 732 C CA . VAL A 1 97 ? 8.571 -21.639 -21.221 1.00 40.75 97 VAL A CA 1
ATOM 733 C C . VAL A 1 97 ? 8.054 -22.625 -22.255 1.00 40.75 97 VAL A C 1
ATOM 735 O O . VAL A 1 97 ? 8.325 -22.482 -23.443 1.00 40.75 97 VAL A O 1
ATOM 738 N N . GLU A 1 98 ? 7.362 -23.666 -21.801 1.00 32.19 98 GLU A N 1
ATOM 739 C CA . GLU A 1 98 ? 6.399 -24.328 -22.673 1.00 32.19 98 GLU A CA 1
ATOM 740 C C . GLU A 1 98 ? 5.236 -23.350 -22.857 1.00 32.19 98 GLU A C 1
ATOM 742 O O . GLU A 1 98 ? 4.405 -23.148 -21.968 1.00 32.19 98 GLU A O 1
ATOM 747 N N . GLU A 1 99 ? 5.232 -22.679 -24.008 1.00 45.25 99 GLU A N 1
ATOM 748 C CA . GLU A 1 99 ? 4.035 -22.066 -24.567 1.00 45.25 99 GLU A CA 1
ATOM 749 C C . GLU A 1 99 ? 3.006 -23.175 -24.784 1.00 45.25 99 GLU A C 1
ATOM 751 O O . GLU A 1 99 ? 3.076 -23.946 -25.737 1.00 45.25 99 GLU A O 1
ATOM 756 N N . THR A 1 100 ? 2.036 -23.259 -23.882 1.00 28.69 100 THR A N 1
ATOM 757 C CA . THR A 1 100 ? 0.738 -23.833 -24.216 1.00 28.69 100 THR A CA 1
ATOM 758 C C . THR A 1 100 ? -0.235 -22.677 -24.351 1.00 28.69 100 THR A C 1
ATOM 760 O O . THR A 1 100 ? -0.632 -22.023 -23.385 1.00 28.69 100 THR A O 1
ATOM 763 N N . GLU A 1 101 ? -0.548 -22.371 -25.608 1.00 38.62 101 GLU A N 1
ATOM 764 C CA . GLU A 1 101 ? -1.698 -21.567 -25.978 1.00 38.62 101 GLU A CA 1
ATOM 765 C C . GLU A 1 101 ? -2.962 -22.254 -25.448 1.00 38.62 101 GLU A C 1
ATOM 767 O O . GLU A 1 101 ? -3.459 -23.206 -26.041 1.00 38.62 101 GLU A O 1
ATOM 772 N N . GLU A 1 102 ? -3.525 -21.749 -24.353 1.00 27.55 102 GLU A N 1
ATOM 773 C CA . GLU A 1 102 ? -4.950 -21.917 -24.088 1.00 27.55 102 GLU A CA 1
ATOM 774 C C . GLU A 1 102 ? -5.613 -20.554 -23.915 1.00 27.55 102 GLU A C 1
ATOM 776 O O . GLU A 1 102 ? -5.521 -19.860 -22.900 1.00 27.55 102 GLU A O 1
ATOM 781 N N . VAL A 1 103 ? -6.323 -20.179 -24.975 1.00 40.16 103 VAL A N 1
ATOM 782 C CA . VAL A 1 103 ? -7.368 -19.169 -24.963 1.00 40.16 103 VAL A CA 1
ATOM 783 C C . VAL A 1 103 ? -8.465 -19.654 -24.018 1.00 40.16 103 VAL A C 1
ATOM 785 O O . VAL A 1 103 ? -9.247 -20.526 -24.383 1.00 40.16 103 VAL A O 1
ATOM 788 N N . ASN A 1 104 ? -8.590 -19.057 -22.831 1.00 29.88 104 ASN A N 1
ATOM 789 C CA . ASN A 1 104 ? -9.887 -19.001 -22.166 1.00 29.88 104 ASN A CA 1
ATOM 790 C C . ASN A 1 104 ? -10.037 -17.816 -21.208 1.00 29.88 104 ASN A C 1
ATOM 792 O O . ASN 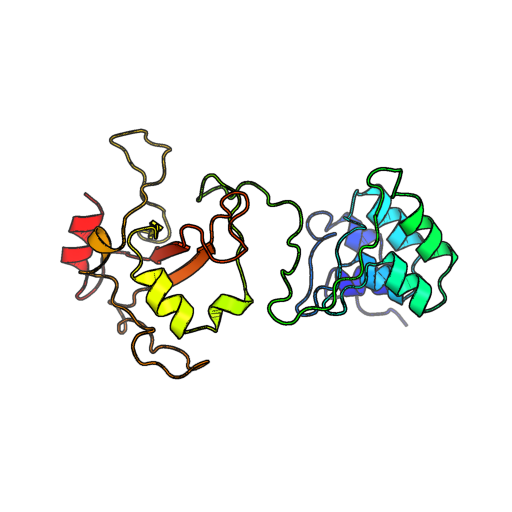A 1 104 ? -9.115 -17.361 -20.537 1.00 29.88 104 ASN A O 1
ATOM 796 N N . LYS A 1 105 ? -11.249 -17.268 -21.247 1.00 42.88 105 LYS A N 1
ATOM 797 C CA . LYS A 1 105 ? -11.718 -16.046 -20.594 1.00 42.88 105 LYS A CA 1
ATOM 798 C C . LYS A 1 105 ? -11.622 -16.133 -19.061 1.00 42.88 105 LYS A C 1
ATOM 800 O O . LYS A 1 105 ? -11.758 -17.204 -18.490 1.00 42.88 105 LYS A O 1
ATOM 805 N N . VAL A 1 106 ? -11.581 -14.947 -18.438 1.00 34.03 106 VAL A N 1
ATOM 806 C CA . VAL A 1 106 ? -11.713 -14.648 -16.993 1.00 34.03 106 VAL A CA 1
ATOM 807 C C . VAL A 1 106 ? -10.394 -14.647 -16.200 1.00 34.03 106 VAL A C 1
ATOM 809 O O . VAL A 1 106 ? -9.760 -15.666 -15.982 1.00 34.03 106 VAL A O 1
ATOM 812 N N . GLY A 1 107 ? -10.032 -13.456 -15.699 1.00 36.41 107 GLY A N 1
ATOM 813 C CA . GLY A 1 107 ? -9.105 -13.279 -14.575 1.00 36.41 107 GLY A CA 1
ATOM 814 C C . GLY A 1 107 ? -7.615 -13.252 -14.923 1.00 36.41 107 GLY A C 1
ATOM 815 O O . GLY A 1 107 ? -6.904 -14.229 -14.716 1.00 36.41 107 GLY A O 1
ATOM 816 N N . LYS A 1 108 ? -7.091 -12.089 -15.343 1.00 31.09 108 LYS A N 1
ATOM 817 C CA . LYS A 1 108 ? -5.640 -11.823 -15.329 1.00 31.09 108 LYS A CA 1
ATOM 818 C C . LYS A 1 108 ? -5.117 -11.975 -13.890 1.00 31.09 108 LYS A C 1
ATOM 820 O O . LYS A 1 108 ? -5.173 -11.014 -13.125 1.00 31.09 108 LYS A O 1
ATOM 825 N N . ARG A 1 109 ? -4.575 -13.140 -13.512 1.00 36.81 109 ARG A N 1
ATOM 826 C CA . ARG A 1 109 ? -3.754 -13.267 -12.296 1.00 36.81 109 ARG A CA 1
ATOM 827 C C . ARG A 1 109 ? -2.477 -12.453 -12.509 1.00 36.81 109 ARG A C 1
ATOM 829 O O . ARG A 1 109 ? -1.539 -12.883 -13.176 1.00 36.81 109 ARG A O 1
ATOM 836 N N . ARG A 1 110 ? -2.490 -11.224 -11.987 1.00 39.94 110 ARG A N 1
ATOM 837 C CA . ARG A 1 110 ? -1.338 -10.321 -11.949 1.00 39.94 110 ARG A CA 1
ATOM 838 C C . ARG A 1 110 ? -0.277 -10.959 -11.052 1.00 39.94 110 ARG A C 1
ATOM 840 O O . ARG A 1 110 ? -0.537 -11.239 -9.887 1.00 39.94 110 ARG A O 1
ATOM 847 N N . ARG A 1 111 ? 0.889 -11.242 -11.628 1.00 38.88 111 ARG A N 1
ATOM 848 C CA . ARG A 1 111 ? 2.026 -11.878 -10.958 1.00 38.88 111 ARG A CA 1
ATOM 849 C C . ARG A 1 111 ? 2.678 -10.825 -10.048 1.00 38.88 111 ARG A C 1
ATOM 851 O O . ARG A 1 111 ? 3.304 -9.899 -10.552 1.00 38.88 111 ARG A O 1
ATOM 858 N N . PHE A 1 112 ? 2.461 -10.912 -8.736 1.00 39.44 112 PHE A N 1
ATOM 859 C CA . PHE A 1 112 ? 3.183 -10.093 -7.760 1.00 39.44 112 PHE A CA 1
ATOM 860 C C . PHE A 1 112 ? 4.595 -10.668 -7.575 1.00 39.44 112 PHE A C 1
ATOM 862 O O . PHE A 1 112 ? 4.773 -11.887 -7.558 1.00 39.44 112 PHE A O 1
ATOM 869 N N . THR A 1 113 ? 5.603 -9.795 -7.528 1.00 38.94 113 THR A N 1
ATOM 870 C CA . THR A 1 113 ? 7.015 -10.164 -7.341 1.00 38.94 113 THR A CA 1
ATOM 871 C C . THR A 1 113 ? 7.252 -10.724 -5.940 1.00 38.94 113 THR A C 1
ATOM 873 O O . THR A 1 113 ? 6.449 -10.489 -5.040 1.00 38.94 113 THR A O 1
ATOM 876 N N . GLU A 1 114 ? 8.308 -11.528 -5.771 1.00 42.72 114 GLU A N 1
ATOM 877 C CA . GLU A 1 114 ? 8.558 -12.348 -4.576 1.00 42.72 114 GLU A CA 1
ATOM 878 C C . GLU A 1 114 ? 8.249 -11.625 -3.258 1.00 42.72 114 GLU A C 1
ATOM 880 O O . GLU A 1 114 ? 8.953 -10.722 -2.812 1.00 42.72 114 GLU A O 1
ATOM 885 N N . ASN A 1 115 ? 7.155 -12.053 -2.629 1.00 49.53 115 ASN A N 1
ATOM 886 C CA . ASN A 1 115 ? 6.642 -11.451 -1.411 1.00 49.53 115 ASN A CA 1
ATOM 887 C C . ASN A 1 115 ? 7.657 -11.549 -0.263 1.00 49.53 115 ASN A C 1
ATOM 889 O O . ASN A 1 115 ? 7.923 -12.637 0.260 1.00 49.53 115 ASN A O 1
ATOM 893 N N . TYR A 1 116 ? 8.174 -10.402 0.173 1.00 46.69 116 TYR A N 1
ATOM 894 C CA . TYR A 1 116 ? 8.867 -10.282 1.450 1.00 46.69 116 TYR A CA 1
ATOM 895 C C . TYR A 1 116 ? 7.909 -10.628 2.595 1.00 46.69 116 TYR A C 1
ATOM 897 O O . TYR A 1 116 ? 6.725 -10.282 2.569 1.00 46.69 116 TYR A O 1
ATOM 905 N N . LYS A 1 117 ? 8.426 -11.311 3.622 1.00 56.50 117 LYS A N 1
ATOM 906 C CA . LYS A 1 117 ? 7.670 -11.592 4.846 1.00 56.50 117 LYS A CA 1
ATOM 907 C C . LYS A 1 117 ? 7.295 -10.257 5.490 1.00 56.50 117 LYS A C 1
ATOM 909 O O . LYS A 1 117 ? 8.164 -9.492 5.901 1.00 56.50 117 LYS A O 1
ATOM 914 N N . ASN A 1 118 ? 6.004 -9.963 5.551 1.00 65.12 118 ASN A N 1
ATOM 915 C CA . ASN A 1 118 ? 5.499 -8.787 6.231 1.00 65.12 118 ASN A CA 1
ATOM 916 C C . ASN A 1 118 ? 5.769 -8.933 7.733 1.00 65.12 118 ASN A C 1
ATOM 918 O O . ASN A 1 118 ? 5.421 -9.953 8.330 1.00 65.12 118 ASN A O 1
ATOM 922 N N . PHE A 1 119 ? 6.398 -7.913 8.321 1.00 56.59 119 PHE A N 1
ATOM 923 C CA . PHE A 1 119 ? 6.801 -7.908 9.727 1.00 56.59 119 PHE A CA 1
ATOM 924 C C . PHE A 1 119 ? 5.619 -8.140 10.678 1.00 56.59 119 PHE A C 1
ATOM 926 O O . PHE A 1 119 ? 5.743 -8.902 11.630 1.00 56.59 119 PHE A O 1
ATOM 933 N N . PHE A 1 120 ? 4.465 -7.539 10.384 1.00 58.34 120 PHE A N 1
ATOM 934 C CA . PHE A 1 120 ? 3.271 -7.639 11.219 1.00 58.34 120 PHE A CA 1
ATOM 935 C C . PHE A 1 120 ? 2.520 -8.950 10.967 1.00 58.34 120 PHE A C 1
ATOM 937 O O . PHE A 1 120 ? 2.187 -9.664 11.907 1.00 58.34 120 PHE A O 1
ATOM 944 N N . ALA A 1 121 ? 2.284 -9.303 9.703 1.00 60.88 121 ALA A N 1
ATOM 945 C CA . ALA A 1 121 ? 1.477 -10.476 9.361 1.00 60.88 121 ALA A CA 1
ATOM 946 C C . ALA A 1 121 ? 2.226 -11.814 9.500 1.00 60.88 121 ALA A C 1
ATOM 948 O O . ALA A 1 121 ? 1.620 -12.871 9.350 1.00 60.88 121 ALA A O 1
ATOM 949 N N . GLY A 1 122 ? 3.547 -11.799 9.716 1.00 61.28 122 GLY A N 1
ATOM 950 C CA . GLY A 1 122 ? 4.350 -13.017 9.853 1.00 61.28 122 GLY A CA 1
ATOM 951 C C . GLY A 1 122 ? 4.418 -13.876 8.581 1.00 61.28 122 GLY A C 1
ATOM 952 O O . GLY A 1 122 ? 4.933 -14.992 8.630 1.00 61.28 122 GLY A O 1
ATOM 953 N N . GLY A 1 123 ? 3.950 -13.364 7.440 1.00 66.94 123 GLY A N 1
ATOM 954 C CA . GLY A 1 123 ? 3.803 -14.089 6.177 1.00 66.94 123 GLY A CA 1
ATOM 955 C C . GLY A 1 123 ? 3.857 -13.169 4.958 1.00 66.94 123 GLY A C 1
ATOM 956 O O . GLY A 1 123 ? 4.134 -11.975 5.070 1.00 66.94 123 GLY A O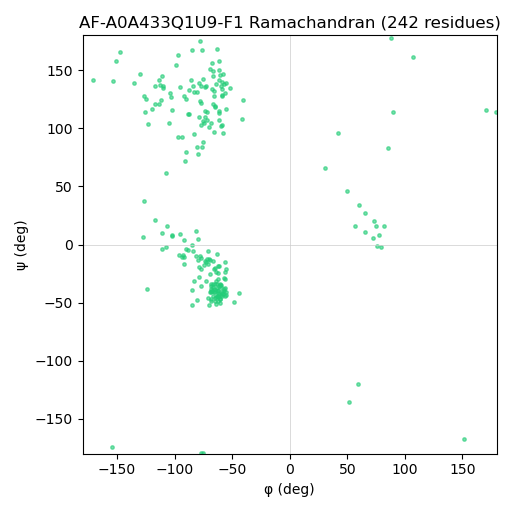 1
ATOM 957 N N . LYS A 1 124 ? 3.619 -13.729 3.771 1.00 71.88 124 LYS A N 1
ATOM 958 C CA . LYS A 1 124 ? 3.603 -12.997 2.499 1.00 71.88 124 LYS A CA 1
ATOM 959 C C . LYS A 1 124 ? 2.309 -12.182 2.399 1.00 71.88 124 LYS A C 1
ATOM 961 O O . LYS A 1 124 ? 1.302 -12.687 1.921 1.00 71.88 124 LYS A O 1
ATOM 966 N N . LEU A 1 125 ? 2.315 -10.950 2.910 1.00 76.56 125 LEU A N 1
ATOM 967 C CA . LEU A 1 125 ? 1.146 -10.070 2.843 1.00 76.56 125 LEU A CA 1
ATOM 968 C C . LEU A 1 125 ? 1.163 -9.271 1.542 1.00 76.56 125 LEU A C 1
ATOM 970 O O . LEU A 1 125 ? 1.986 -8.367 1.371 1.00 76.56 125 LEU A O 1
ATOM 974 N N . ASN A 1 126 ? 0.219 -9.565 0.662 1.00 77.06 126 ASN A N 1
ATOM 975 C CA . ASN A 1 126 ? 0.033 -8.824 -0.565 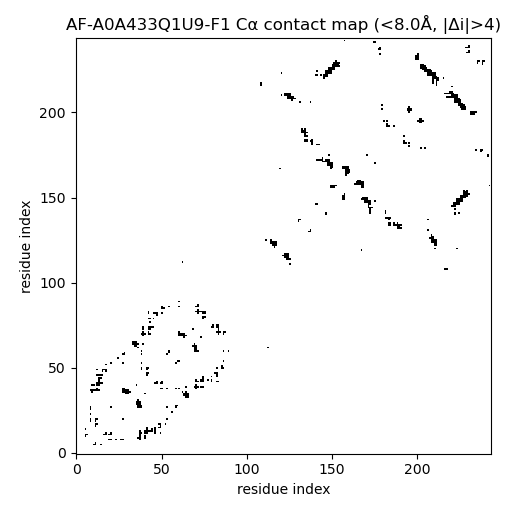1.00 77.06 126 ASN A CA 1
ATOM 976 C C . ASN A 1 126 ? -0.973 -7.691 -0.350 1.00 77.06 126 ASN A C 1
ATOM 978 O O . ASN A 1 126 ? -2.075 -7.878 0.159 1.00 77.06 126 ASN A O 1
ATOM 982 N N . ARG A 1 127 ? -0.574 -6.476 -0.724 1.00 74.38 127 ARG A N 1
ATOM 983 C CA . ARG A 1 127 ? -1.326 -5.253 -0.426 1.00 74.38 127 ARG A CA 1
ATOM 984 C C . ARG A 1 127 ? -2.578 -5.073 -1.276 1.00 74.38 127 ARG A C 1
ATOM 986 O O . ARG A 1 127 ? -3.349 -4.182 -0.933 1.00 74.38 127 ARG A O 1
ATOM 993 N N . PHE A 1 128 ? -2.692 -5.788 -2.403 1.00 74.94 128 PHE A N 1
ATOM 994 C CA . PHE A 1 128 ? -3.770 -5.682 -3.395 1.00 74.94 128 PHE A CA 1
ATOM 995 C C . PHE A 1 128 ? -4.374 -4.281 -3.506 1.00 74.94 128 PHE A C 1
ATOM 997 O O . PHE A 1 128 ? -5.525 -4.046 -3.156 1.00 74.94 128 PHE A O 1
ATOM 1004 N N . GLY A 1 129 ? -3.576 -3.317 -3.977 1.00 70.38 129 GLY A N 1
ATOM 1005 C CA . GLY A 1 129 ? -3.978 -1.907 -3.962 1.00 70.38 129 GLY A CA 1
ATOM 1006 C C . GLY A 1 129 ? -5.291 -1.611 -4.682 1.00 70.38 129 GLY A C 1
ATOM 1007 O O . GLY A 1 129 ? -6.017 -0.727 -4.250 1.00 70.38 129 GLY A O 1
ATOM 1008 N N . PHE A 1 130 ? -5.629 -2.395 -5.705 1.00 74.56 130 PHE A N 1
ATOM 1009 C CA . PHE A 1 130 ? -6.897 -2.277 -6.421 1.00 74.56 130 PHE A CA 1
ATOM 1010 C C . PHE A 1 130 ? -8.115 -2.697 -5.582 1.00 74.56 130 PHE A C 1
ATOM 1012 O O . PHE A 1 130 ? -9.193 -2.172 -5.809 1.00 74.56 130 PHE A O 1
ATOM 1019 N N . LEU A 1 131 ? -7.962 -3.568 -4.576 1.00 81.06 131 LEU A N 1
ATOM 1020 C CA . LEU A 1 131 ? -9.064 -3.954 -3.684 1.00 81.06 131 LEU A CA 1
ATOM 1021 C C . LEU A 1 131 ? -9.450 -2.838 -2.706 1.00 81.06 131 LEU A C 1
ATOM 1023 O O . LEU A 1 131 ? -10.533 -2.881 -2.134 1.00 81.06 131 LEU A O 1
ATOM 1027 N N . ARG A 1 132 ? -8.610 -1.806 -2.534 1.00 83.38 132 ARG A N 1
ATOM 1028 C CA . ARG A 1 132 ? -8.906 -0.664 -1.647 1.00 83.38 132 ARG A CA 1
ATOM 1029 C C . ARG A 1 132 ? -10.071 0.201 -2.126 1.00 83.38 132 ARG A C 1
ATOM 1031 O O . ARG A 1 132 ? -10.564 1.012 -1.354 1.00 83.38 132 ARG A O 1
ATOM 1038 N N . THR A 1 133 ? -10.494 0.037 -3.374 1.00 82.25 133 THR A N 1
ATOM 1039 C CA . THR A 1 133 ? -11.665 0.713 -3.947 1.00 82.25 133 THR A CA 1
ATOM 1040 C C . THR A 1 133 ? -12.846 -0.236 -4.156 1.00 82.25 133 THR A C 1
ATOM 1042 O O . THR A 1 133 ? -13.910 0.196 -4.593 1.00 82.25 133 THR A O 1
ATOM 1045 N N . GLU A 1 134 ? -12.670 -1.527 -3.853 1.00 86.50 134 GLU A N 1
ATOM 1046 C CA . GLU A 1 134 ? -13.671 -2.573 -4.046 1.00 86.50 134 GLU A CA 1
ATOM 1047 C C . GLU A 1 134 ? -14.544 -2.728 -2.797 1.00 86.50 134 GLU A C 1
ATOM 1049 O O . GLU A 1 134 ? -14.344 -3.636 -1.994 1.00 86.50 134 GLU A O 1
ATOM 1054 N N . ASN A 1 135 ? -15.531 -1.847 -2.620 1.00 88.94 135 ASN A N 1
ATOM 1055 C CA . ASN A 1 135 ? -16.367 -1.803 -1.410 1.00 88.94 135 ASN A CA 1
ATOM 1056 C C . ASN A 1 135 ? -17.058 -3.139 -1.098 1.00 88.94 135 ASN A C 1
ATOM 1058 O O . ASN A 1 135 ? -17.071 -3.575 0.053 1.00 88.94 135 ASN A O 1
ATOM 1062 N N . ALA A 1 136 ? -17.565 -3.841 -2.117 1.00 87.88 136 ALA A N 1
ATOM 1063 C CA . ALA A 1 136 ? -18.179 -5.159 -1.936 1.00 87.88 136 ALA A CA 1
ATOM 1064 C C . ALA A 1 136 ? -17.171 -6.217 -1.451 1.00 87.88 136 ALA A C 1
ATOM 1066 O O . ALA A 1 136 ? -17.511 -7.116 -0.678 1.00 87.88 136 ALA A O 1
ATOM 1067 N N . TYR A 1 137 ? -15.916 -6.121 -1.894 1.00 89.56 137 TYR A N 1
ATOM 1068 C CA . TYR A 1 137 ? -14.843 -6.959 -1.376 1.00 89.56 137 TYR A CA 1
ATOM 1069 C C . TYR A 1 137 ? -14.493 -6.558 0.059 1.00 89.56 137 TYR A C 1
ATOM 1071 O O . TYR A 1 137 ? -14.523 -7.418 0.933 1.00 89.56 137 TYR A O 1
ATOM 1079 N N . LEU A 1 138 ? -14.231 -5.274 0.318 1.00 90.94 138 LEU A N 1
ATOM 1080 C CA . LEU A 1 138 ? -13.830 -4.763 1.631 1.00 90.94 138 LEU A CA 1
ATOM 1081 C C . LEU A 1 138 ? -14.871 -5.069 2.710 1.00 90.94 138 LEU A C 1
ATOM 1083 O O . LEU A 1 138 ? -14.496 -5.485 3.797 1.00 90.94 138 LEU A O 1
ATOM 1087 N N . SER A 1 139 ? -16.163 -4.956 2.397 1.00 92.25 139 SER A N 1
ATOM 1088 C CA . SER A 1 139 ? -17.257 -5.305 3.310 1.00 92.25 139 SER A CA 1
ATOM 1089 C C . SER A 1 139 ? -17.224 -6.785 3.724 1.00 92.25 139 SER A C 1
ATOM 1091 O O . SER A 1 139 ? -17.279 -7.114 4.913 1.00 92.25 139 SER A O 1
ATOM 1093 N N . ARG A 1 140 ? -17.052 -7.697 2.755 1.00 91.75 140 ARG A N 1
ATOM 1094 C CA . ARG A 1 140 ? -16.930 -9.145 3.018 1.00 91.75 140 ARG A CA 1
ATOM 1095 C C . ARG A 1 140 ? -15.620 -9.492 3.722 1.00 91.75 140 ARG A C 1
ATOM 1097 O O . ARG A 1 140 ? -15.603 -10.314 4.629 1.00 91.75 140 ARG A O 1
ATOM 1104 N N . ALA A 1 141 ? -14.522 -8.865 3.311 1.00 92.44 141 ALA A N 1
ATOM 1105 C CA . ALA A 1 141 ? -13.205 -9.084 3.887 1.00 92.44 141 ALA A CA 1
ATOM 1106 C C . ALA A 1 141 ? -13.124 -8.552 5.322 1.00 92.44 141 ALA A C 1
ATOM 1108 O O . ALA A 1 141 ? -12.476 -9.170 6.153 1.00 92.44 141 ALA A O 1
ATOM 1109 N N . LEU A 1 142 ? -13.787 -7.447 5.657 1.00 93.19 142 LEU A N 1
ATOM 1110 C CA . LEU A 1 142 ? -13.814 -6.918 7.020 1.00 93.19 142 LEU A CA 1
ATOM 1111 C C . LEU A 1 142 ? -14.533 -7.891 7.960 1.00 93.19 142 LEU A C 1
ATOM 1113 O O . LEU A 1 142 ? -14.026 -8.222 9.024 1.00 93.19 142 LEU A O 1
ATOM 1117 N N . THR A 1 143 ? -15.688 -8.393 7.531 1.00 93.81 143 THR A N 1
ATOM 1118 C CA . THR A 1 143 ? -16.568 -9.232 8.356 1.00 93.81 143 THR A CA 1
ATOM 1119 C C . THR A 1 143 ? -16.194 -10.718 8.366 1.00 93.81 143 THR A C 1
ATOM 1121 O O . THR A 1 143 ? -16.784 -11.499 9.112 1.00 93.81 143 THR A O 1
ATOM 1124 N N . SER A 1 144 ? -15.210 -11.131 7.560 1.00 92.69 144 SER A N 1
ATOM 1125 C CA . SER A 1 144 ? -14.788 -12.530 7.465 1.00 92.69 144 SER A CA 1
ATOM 1126 C C . SER A 1 144 ? -14.199 -13.057 8.787 1.00 92.69 144 SER A C 1
ATOM 1128 O O . SER A 1 144 ? -13.362 -12.390 9.402 1.00 92.69 144 SER A O 1
ATOM 1130 N N . PRO A 1 145 ? -14.531 -14.296 9.205 1.00 91.19 145 PRO A N 1
ATOM 1131 C CA . PRO A 1 145 ? -13.949 -14.919 10.399 1.00 91.19 145 PRO A CA 1
ATOM 1132 C C . PRO A 1 145 ? -12.446 -15.205 10.260 1.00 91.19 145 PRO A C 1
ATOM 1134 O O . PRO A 1 145 ? -11.734 -15.356 11.257 1.00 91.19 145 PRO A O 1
ATOM 1137 N N . THR A 1 146 ? -11.939 -15.284 9.028 1.00 91.06 146 THR A N 1
ATOM 1138 C CA . THR A 1 146 ? -10.506 -15.471 8.773 1.00 91.06 146 THR A CA 1
ATOM 1139 C C . THR A 1 146 ? -9.719 -14.176 8.908 1.00 91.06 146 THR A C 1
ATOM 1141 O O . THR A 1 146 ? -8.497 -14.228 9.008 1.00 91.06 146 THR A O 1
ATOM 1144 N N . SER A 1 147 ? -10.387 -13.024 8.966 1.00 93.38 147 SER A N 1
ATOM 1145 C CA . SER A 1 147 ? -9.714 -11.734 9.040 1.00 93.38 147 SER A CA 1
ATOM 1146 C C . SER A 1 147 ? -9.005 -11.513 10.366 1.00 93.38 147 SER A C 1
ATOM 1148 O O . SER A 1 147 ? -9.362 -12.074 11.408 1.00 93.38 147 SER A O 1
ATOM 1150 N N . ARG A 1 148 ? -7.940 -10.716 10.296 1.00 93.56 148 ARG A N 1
ATOM 1151 C CA . ARG A 1 148 ? -7.033 -10.432 11.403 1.00 93.56 148 ARG A CA 1
ATOM 1152 C C . ARG A 1 148 ? -6.895 -8.929 11.587 1.00 93.56 148 ARG A C 1
ATOM 1154 O O . ARG A 1 148 ? -6.578 -8.208 10.642 1.00 93.56 148 ARG A O 1
ATOM 1161 N N . PHE A 1 149 ? -7.118 -8.475 12.812 1.00 93.38 149 PHE A N 1
ATOM 1162 C CA . PHE A 1 149 ? -7.120 -7.067 13.187 1.00 93.38 149 PHE A CA 1
ATOM 1163 C C . PHE A 1 149 ? -5.950 -6.760 14.114 1.00 93.38 149 PHE A C 1
ATOM 1165 O O . PHE A 1 149 ? -5.829 -7.349 15.187 1.00 93.38 149 PHE A O 1
ATOM 1172 N N . LEU A 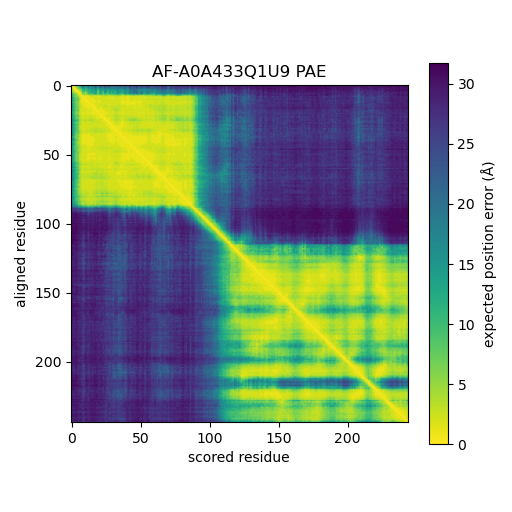1 150 ? -5.101 -5.830 13.681 1.00 91.81 150 LEU A N 1
ATOM 1173 C CA . LEU A 1 150 ? -4.064 -5.215 14.495 1.00 91.81 150 LEU A CA 1
ATOM 1174 C C . LEU A 1 150 ? -4.665 -4.018 15.213 1.00 91.81 150 LEU A C 1
ATOM 1176 O O . LEU A 1 150 ? -4.982 -3.015 14.571 1.00 91.81 150 LEU A O 1
ATOM 1180 N N . LEU A 1 151 ? -4.786 -4.113 16.532 1.00 88.81 151 LEU A N 1
ATOM 1181 C CA . LEU A 1 151 ? -5.213 -2.985 17.343 1.00 88.81 151 LEU A CA 1
ATOM 1182 C C . LEU A 1 151 ? -4.018 -2.072 17.643 1.00 88.81 151 LEU A C 1
ATOM 1184 O O . LEU A 1 151 ? -2.962 -2.542 18.077 1.00 88.81 151 LEU A O 1
ATOM 1188 N N . LEU A 1 152 ? -4.192 -0.771 17.425 1.00 87.81 152 LEU A N 1
ATOM 1189 C CA . LEU A 1 152 ? -3.241 0.263 17.812 1.00 87.81 152 LEU A CA 1
ATOM 1190 C C . LEU A 1 152 ? -3.851 1.130 18.919 1.00 87.81 152 LEU A C 1
ATOM 1192 O O . LEU A 1 152 ? -5.001 1.540 18.815 1.00 87.81 152 LEU A O 1
ATOM 1196 N N . SER A 1 153 ? -3.067 1.460 19.940 1.00 82.94 153 SER A N 1
ATOM 1197 C CA . SER A 1 153 ? -3.410 2.446 20.966 1.00 82.94 153 SER A CA 1
ATOM 1198 C C . SER A 1 153 ? -2.379 3.565 20.935 1.00 82.94 153 SER A C 1
ATOM 1200 O O . SER A 1 153 ? -1.181 3.338 21.121 1.00 82.94 153 SER A O 1
ATOM 1202 N N . ASN A 1 154 ? -2.823 4.779 20.619 1.00 81.75 154 ASN A N 1
ATOM 1203 C CA . ASN A 1 154 ? -1.979 5.942 20.342 1.00 81.75 154 ASN A CA 1
ATOM 1204 C C . ASN A 1 154 ? -0.868 5.624 19.322 1.00 81.75 154 ASN A C 1
ATOM 1206 O O . ASN A 1 154 ? 0.309 5.919 19.541 1.00 81.75 154 ASN A O 1
ATOM 1210 N N . GLY A 1 155 ? -1.239 4.941 18.233 1.00 80.00 155 GLY A N 1
ATOM 1211 C CA . GLY A 1 155 ? -0.317 4.505 17.181 1.00 80.00 155 GLY A CA 1
ATOM 1212 C C . GLY A 1 155 ? 0.624 3.352 17.560 1.00 80.00 155 GLY A C 1
ATOM 1213 O O . GLY A 1 155 ? 1.497 3.001 16.765 1.00 80.00 155 GLY A O 1
ATOM 1214 N N . ARG A 1 156 ? 0.479 2.748 18.747 1.00 84.50 156 ARG A N 1
ATOM 1215 C CA . ARG A 1 156 ? 1.310 1.620 19.197 1.00 84.50 156 ARG A CA 1
ATOM 1216 C C . ARG A 1 156 ? 0.544 0.302 19.109 1.00 84.50 156 ARG A C 1
ATOM 1218 O O . ARG A 1 156 ? -0.563 0.244 19.636 1.00 84.50 156 ARG A O 1
ATOM 1225 N N . PRO A 1 157 ? 1.107 -0.754 18.499 1.00 87.12 157 PRO A N 1
ATOM 1226 C CA . PRO A 1 157 ? 0.441 -2.046 18.437 1.00 87.12 157 PRO A CA 1
ATOM 1227 C C . PRO A 1 157 ? 0.325 -2.679 19.818 1.00 87.12 157 PRO A C 1
ATOM 1229 O O . PRO A 1 157 ? 1.232 -2.555 20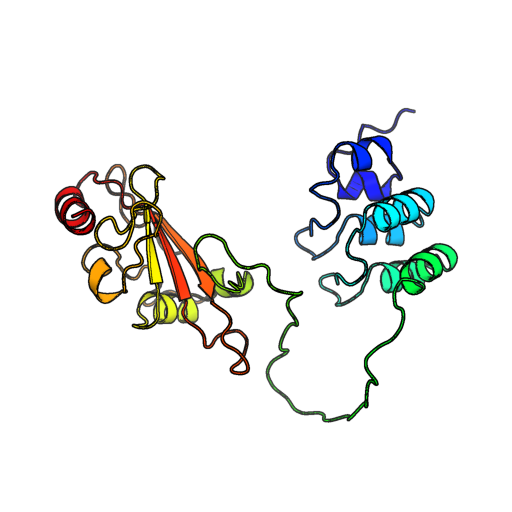.645 1.00 87.12 157 PRO A O 1
ATOM 1232 N N . LEU A 1 158 ? -0.779 -3.386 20.040 1.00 84.19 158 LEU A N 1
ATOM 1233 C CA . LEU A 1 158 ? -0.912 -4.261 21.193 1.00 84.19 158 LEU A CA 1
ATOM 1234 C C . LEU A 1 158 ? -0.110 -5.551 20.995 1.00 84.19 158 LEU A C 1
ATOM 1236 O O . LEU A 1 158 ? -0.042 -6.116 19.899 1.00 84.19 158 LEU A O 1
ATOM 1240 N N . PHE A 1 159 ? 0.484 -6.016 22.089 1.00 82.56 159 PHE A N 1
ATOM 1241 C CA . PHE A 1 159 ? 1.242 -7.259 22.147 1.00 82.56 159 PHE A CA 1
ATOM 1242 C C . PHE A 1 159 ? 0.520 -8.262 23.043 1.00 82.56 159 PHE A C 1
ATOM 1244 O O . PHE A 1 159 ? -0.022 -7.895 24.085 1.00 82.56 159 PHE A O 1
ATOM 1251 N N . ASP A 1 160 ? 0.542 -9.529 22.647 1.00 80.31 160 ASP A N 1
ATOM 1252 C CA . ASP A 1 160 ? 0.047 -10.643 23.443 1.00 80.31 160 ASP A CA 1
ATOM 1253 C C . ASP A 1 160 ? 1.057 -10.968 24.548 1.00 80.31 160 ASP A C 1
ATOM 1255 O O . ASP A 1 160 ? 1.909 -11.849 24.427 1.00 80.31 160 ASP A O 1
ATOM 1259 N N . ILE A 1 161 ? 0.953 -10.229 25.650 1.00 74.31 161 ILE A N 1
ATOM 1260 C CA . ILE A 1 161 ? 1.790 -10.410 26.838 1.00 74.31 161 ILE A CA 1
ATOM 1261 C C . ILE A 1 161 ? 1.616 -11.781 27.510 1.00 74.31 161 ILE A C 1
ATOM 1263 O O . ILE A 1 161 ? 2.497 -12.173 28.275 1.00 74.31 161 ILE A O 1
ATOM 1267 N N . ALA A 1 162 ? 0.530 -12.514 27.234 1.00 77.69 162 ALA A N 1
ATOM 1268 C CA . ALA A 1 162 ? 0.320 -13.855 27.774 1.00 77.69 162 ALA A CA 1
ATOM 1269 C C . ALA A 1 162 ? 1.165 -14.903 27.032 1.00 77.69 162 ALA A C 1
ATOM 1271 O O . ALA A 1 162 ? 1.671 -15.833 27.661 1.00 77.69 162 ALA A O 1
ATOM 1272 N N . GLN A 1 163 ? 1.361 -14.740 25.719 1.00 75.56 163 GLN A N 1
ATOM 1273 C CA . GLN A 1 163 ? 2.258 -15.588 24.926 1.00 75.56 163 GLN A CA 1
ATOM 1274 C C . GLN A 1 163 ? 3.717 -15.113 24.975 1.00 75.56 163 GLN A C 1
ATOM 1276 O O . GLN A 1 163 ? 4.621 -15.912 25.223 1.00 75.56 163 GLN A O 1
ATOM 1281 N N . SER A 1 164 ? 3.972 -13.829 24.693 1.00 76.00 164 SER A N 1
ATOM 1282 C CA . SER A 1 164 ? 5.312 -13.228 24.691 1.00 76.00 164 SER A CA 1
ATOM 1283 C C . SER A 1 164 ? 5.251 -11.700 24.548 1.00 76.00 164 SER A C 1
ATOM 1285 O O . SER A 1 164 ? 4.522 -11.194 23.694 1.00 76.00 164 SER A O 1
ATOM 1287 N N . PRO A 1 165 ? 6.120 -10.937 25.244 1.00 76.88 165 PRO A N 1
ATOM 1288 C CA . PRO A 1 165 ? 6.138 -9.471 25.177 1.00 76.88 165 PRO A CA 1
ATOM 1289 C C . PRO A 1 165 ? 6.480 -8.897 23.790 1.00 76.88 165 PRO A C 1
ATOM 1291 O O . PRO A 1 165 ? 6.409 -7.687 23.597 1.00 76.88 165 PRO A O 1
ATOM 1294 N N . THR A 1 166 ? 6.885 -9.732 22.829 1.00 77.81 166 THR A N 1
ATOM 1295 C CA . THR A 1 166 ? 7.229 -9.325 21.458 1.00 77.81 166 THR A CA 1
ATOM 1296 C C . THR A 1 166 ? 6.233 -9.805 20.405 1.00 77.81 166 THR A C 1
ATOM 1298 O O . THR A 1 166 ? 6.388 -9.474 19.229 1.00 77.81 166 THR A O 1
ATOM 1301 N N . THR A 1 167 ? 5.217 -10.582 20.791 1.00 80.19 167 THR A N 1
ATOM 1302 C CA . THR A 1 167 ? 4.235 -11.133 19.847 1.00 80.19 167 THR A CA 1
ATOM 1303 C C . THR A 1 167 ? 3.074 -10.172 19.689 1.00 80.19 167 THR A C 1
ATOM 1305 O O . THR A 1 167 ? 2.469 -9.771 20.672 1.00 80.19 167 THR A O 1
ATOM 1308 N N . ILE A 1 168 ? 2.766 -9.779 18.457 1.00 84.56 168 ILE A N 1
ATOM 1309 C CA . ILE A 1 168 ? 1.628 -8.903 18.164 1.00 84.56 168 ILE A CA 1
ATOM 1310 C C . ILE A 1 168 ? 0.321 -9.646 18.451 1.00 84.56 168 ILE A C 1
ATOM 1312 O O . ILE A 1 168 ? 0.149 -10.783 18.008 1.00 84.56 168 ILE A O 1
ATOM 1316 N N . ALA A 1 169 ? -0.606 -8.980 19.138 1.00 85.25 169 ALA A N 1
ATOM 1317 C CA . ALA A 1 169 ? -1.954 -9.490 19.337 1.00 85.25 169 ALA A CA 1
ATOM 1318 C C . ALA A 1 169 ? -2.792 -9.272 18.067 1.00 85.25 169 ALA A C 1
ATOM 1320 O O . ALA A 1 169 ? -2.936 -8.145 17.588 1.00 85.25 169 ALA A O 1
ATOM 1321 N N . TRP A 1 170 ? -3.349 -10.357 17.528 1.00 89.88 170 TRP A N 1
ATOM 1322 C CA . TRP A 1 170 ? -4.263 -10.324 16.388 1.00 89.88 170 TRP A CA 1
ATOM 1323 C C . TRP A 1 170 ? -5.659 -10.725 16.837 1.00 89.88 170 TRP A C 1
ATOM 1325 O O . TRP A 1 170 ? -5.847 -11.823 17.355 1.00 89.88 170 TRP A O 1
ATOM 1335 N N . LEU A 1 171 ? -6.633 -9.856 16.582 1.00 91.19 171 LEU A N 1
ATOM 1336 C CA . LEU A 1 171 ? -8.033 -10.096 16.917 1.00 91.19 171 LEU A CA 1
ATOM 1337 C C . LEU A 1 171 ? -8.816 -10.592 15.697 1.00 91.19 171 LEU A C 1
ATOM 1339 O O . LEU A 1 171 ? -8.447 -10.318 14.549 1.00 91.19 171 LEU A O 1
ATOM 1343 N N . SER A 1 172 ? -9.898 -11.326 15.939 1.00 93.00 172 SER A N 1
ATOM 1344 C CA . SER A 1 172 ? -10.890 -11.677 14.921 1.00 93.00 172 SER A CA 1
ATOM 1345 C C . SER A 1 172 ? -11.921 -10.558 14.758 1.00 93.00 172 SER A C 1
ATOM 1347 O O . SER A 1 172 ? -12.022 -9.665 15.601 1.00 93.00 172 SER A O 1
ATOM 1349 N N . TYR A 1 173 ? -12.737 -10.613 13.698 1.00 93.00 173 TYR A N 1
ATOM 1350 C CA . TYR A 1 173 ? -13.838 -9.655 13.562 1.00 93.00 173 TYR A CA 1
ATOM 1351 C C . TYR A 1 173 ? -14.837 -9.756 14.723 1.00 93.00 173 TYR A C 1
ATOM 1353 O O . TYR A 1 173 ? -15.343 -8.736 15.174 1.00 93.00 173 TYR A O 1
ATOM 1361 N N . ALA A 1 174 ? -15.086 -10.960 15.251 1.00 91.56 174 ALA A N 1
ATOM 1362 C CA . ALA A 1 174 ? -16.016 -11.160 16.363 1.00 91.56 174 ALA A CA 1
ATOM 1363 C C . ALA A 1 174 ? -15.582 -10.405 17.629 1.00 91.56 174 ALA A C 1
ATOM 1365 O O . ALA A 1 174 ? -16.430 -9.849 18.325 1.00 91.56 174 ALA A O 1
ATOM 1366 N N . ASP A 1 175 ? -14.273 -10.327 17.877 1.00 90.94 175 ASP A N 1
ATOM 1367 C CA . ASP A 1 175 ? -13.714 -9.608 19.023 1.00 90.94 175 ASP A CA 1
ATOM 1368 C C . ASP A 1 175 ? -13.910 -8.093 18.872 1.00 90.94 175 ASP A C 1
ATOM 1370 O O . ASP A 1 175 ? -14.261 -7.405 19.828 1.00 90.94 175 ASP A O 1
ATOM 1374 N N . VAL A 1 176 ? -13.735 -7.560 17.657 1.00 90.06 176 VAL A N 1
ATOM 1375 C CA . VAL A 1 176 ? -13.770 -6.109 17.404 1.00 90.06 176 VAL A CA 1
ATOM 1376 C C . VAL A 1 176 ? -15.127 -5.577 16.929 1.00 90.06 176 VAL A C 1
ATOM 1378 O O . VAL A 1 176 ? -15.315 -4.361 16.893 1.00 90.06 176 VAL A O 1
ATOM 1381 N N . ALA A 1 177 ? -16.096 -6.436 16.600 1.00 88.44 177 ALA A N 1
ATOM 1382 C CA . ALA A 1 177 ? -17.379 -6.054 15.992 1.00 88.44 177 ALA A CA 1
ATOM 1383 C C . ALA A 1 177 ? -18.188 -5.041 16.822 1.00 88.44 177 ALA A C 1
ATOM 1385 O O . ALA A 1 177 ? -18.929 -4.230 16.271 1.00 88.44 177 ALA A O 1
ATOM 1386 N N . GLY A 1 178 ? -18.033 -5.041 18.152 1.00 85.31 178 GLY A N 1
ATOM 1387 C CA . GLY A 1 178 ? -18.710 -4.083 19.037 1.00 85.31 178 GLY A CA 1
ATOM 1388 C C . GLY A 1 178 ? -18.213 -2.634 18.915 1.00 85.31 178 GLY A C 1
ATOM 1389 O O . GLY A 1 178 ? -18.868 -1.718 19.434 1.00 85.31 178 GLY A O 1
ATOM 1390 N N . VAL A 1 179 ? -17.067 -2.438 18.258 1.00 85.19 179 VAL A N 1
ATOM 1391 C CA . VAL A 1 179 ? -16.340 -1.169 18.123 1.00 85.19 179 VAL A CA 1
ATOM 1392 C C . VAL A 1 179 ? -16.094 -0.802 16.662 1.00 85.19 179 VAL A C 1
ATOM 1394 O O . VAL A 1 179 ? -16.162 0.374 16.320 1.00 85.19 179 VAL A O 1
ATOM 1397 N N . VAL A 1 180 ? -15.801 -1.788 15.814 1.00 87.81 180 VAL A N 1
ATOM 1398 C CA . VAL A 1 180 ? -15.484 -1.615 14.396 1.00 87.81 180 VAL A CA 1
ATOM 1399 C C . VAL A 1 180 ? -16.755 -1.875 13.580 1.00 87.81 180 VAL A C 1
ATOM 1401 O O . VAL A 1 180 ? -17.034 -3.032 13.239 1.00 87.81 180 VAL A O 1
ATOM 1404 N N . PRO A 1 181 ? -17.558 -0.835 13.268 1.00 86.31 181 PRO A N 1
ATOM 1405 C CA . PRO A 1 181 ? -18.690 -0.996 12.362 1.00 86.31 181 PRO A CA 1
ATOM 1406 C C . PRO A 1 181 ? -18.198 -1.398 10.967 1.00 86.31 181 PRO A C 1
ATOM 1408 O O . PRO A 1 181 ? -17.007 -1.311 10.665 1.00 86.31 181 PRO A O 1
ATOM 1411 N N . ASN A 1 182 ? -19.119 -1.811 10.096 1.00 89.75 182 ASN A N 1
ATOM 1412 C CA . ASN A 1 182 ? -18.814 -2.056 8.691 1.00 89.75 182 ASN A CA 1
ATOM 1413 C C . ASN A 1 182 ? -19.102 -0.797 7.850 1.00 89.75 182 ASN A C 1
ATOM 1415 O O . ASN A 1 182 ? -20.231 -0.628 7.394 1.00 89.75 182 ASN A O 1
ATOM 1419 N N . PRO A 1 183 ? -18.113 0.090 7.613 1.00 87.44 183 PRO A N 1
ATOM 1420 C CA . PRO A 1 183 ? -18.324 1.299 6.815 1.00 87.44 183 PRO A CA 1
ATOM 1421 C C . PRO A 1 183 ? -18.658 0.998 5.354 1.00 87.44 183 PRO A C 1
ATOM 1423 O O . PRO A 1 183 ? -19.184 1.859 4.665 1.00 87.44 183 PRO A O 1
ATOM 1426 N N . TYR A 1 184 ? -18.319 -0.199 4.871 1.00 88.88 184 TYR A N 1
ATOM 1427 C CA . TYR A 1 184 ? -18.461 -0.596 3.472 1.00 88.88 184 TYR A CA 1
ATOM 1428 C C . TYR A 1 184 ? -19.829 -1.204 3.155 1.00 88.88 184 TYR A C 1
ATOM 1430 O O . TYR A 1 184 ? -20.106 -1.558 2.008 1.00 88.88 184 TYR A O 1
ATOM 1438 N N . GLU A 1 185 ? -20.672 -1.389 4.168 1.00 87.88 185 GLU A N 1
ATOM 1439 C CA . GLU A 1 185 ? -21.983 -1.998 4.012 1.00 87.88 185 GLU A CA 1
ATOM 1440 C C . GLU A 1 185 ? -22.908 -1.112 3.168 1.00 87.88 185 GLU A C 1
ATOM 1442 O O . GLU A 1 185 ? -23.024 0.089 3.394 1.00 87.88 185 GLU A O 1
ATOM 1447 N N . ASN A 1 186 ? -23.572 -1.714 2.176 1.00 85.38 186 ASN A N 1
ATOM 1448 C CA . ASN A 1 186 ? -24.521 -1.043 1.277 1.00 85.38 186 ASN A CA 1
ATOM 1449 C C . ASN A 1 186 ? -23.962 0.171 0.501 1.00 85.38 186 ASN A C 1
ATOM 1451 O O . ASN A 1 186 ? -24.738 0.938 -0.072 1.00 85.38 186 ASN A O 1
ATOM 1455 N N . LEU A 1 187 ? -22.638 0.343 0.429 1.00 84.12 187 LEU A N 1
ATOM 1456 C CA . LEU A 1 187 ? -22.023 1.392 -0.382 1.00 84.12 187 LEU A CA 1
ATOM 1457 C C . LEU A 1 187 ? -21.971 1.007 -1.860 1.00 84.12 187 LEU A C 1
ATOM 1459 O O . LEU A 1 187 ? -21.613 -0.114 -2.229 1.00 84.12 187 LEU A O 1
ATOM 1463 N N . ALA A 1 188 ? -22.262 1.983 -2.722 1.00 79.31 188 ALA A N 1
ATOM 1464 C CA . ALA A 1 188 ? -22.026 1.852 -4.152 1.00 79.31 188 ALA A CA 1
ATOM 1465 C C . ALA A 1 188 ? -20.531 1.639 -4.439 1.00 79.31 188 ALA A C 1
ATOM 1467 O O . ALA A 1 188 ? -19.658 2.123 -3.713 1.00 79.31 188 ALA A O 1
ATOM 1468 N N . GLN A 1 189 ? -20.228 0.926 -5.521 1.00 76.88 189 GLN A N 1
ATOM 1469 C CA . GLN A 1 189 ? -18.854 0.645 -5.921 1.00 76.88 189 GLN A CA 1
ATOM 1470 C C . GLN A 1 189 ? -18.069 1.945 -6.163 1.00 76.88 189 GLN A C 1
ATOM 1472 O O . GLN A 1 189 ? -18.507 2.801 -6.930 1.00 76.88 189 GLN A O 1
ATOM 1477 N N . GLY A 1 190 ? -16.906 2.082 -5.520 1.00 68.00 190 GLY A N 1
ATOM 1478 C CA . GLY A 1 190 ? -16.047 3.265 -5.628 1.00 68.00 190 GLY A CA 1
ATOM 1479 C C . GLY A 1 190 ? -16.480 4.478 -4.795 1.00 68.00 190 GLY A C 1
ATOM 1480 O O . GLY A 1 190 ? -15.767 5.480 -4.797 1.00 68.00 190 GLY A O 1
ATOM 1481 N N . ALA A 1 191 ? -17.601 4.413 -4.066 1.00 78.94 191 ALA A N 1
ATOM 1482 C CA . ALA A 1 191 ? -17.966 5.453 -3.107 1.00 78.94 191 ALA A CA 1
ATOM 1483 C C . ALA A 1 191 ? -17.060 5.384 -1.867 1.00 78.94 191 ALA A C 1
ATOM 1485 O O . ALA A 1 191 ? -16.802 4.301 -1.343 1.00 78.94 191 ALA A O 1
ATOM 1486 N N . ALA A 1 192 ? -16.583 6.529 -1.385 1.00 78.94 192 ALA A N 1
ATOM 1487 C CA . ALA A 1 192 ? -15.841 6.572 -0.133 1.00 78.94 192 ALA A CA 1
ATOM 1488 C C . ALA A 1 192 ? -16.812 6.393 1.049 1.00 78.94 192 ALA A C 1
ATOM 1490 O O . ALA A 1 192 ? -17.877 7.015 1.037 1.00 78.94 192 ALA A O 1
ATOM 1491 N N . PRO A 1 193 ? -16.479 5.569 2.056 1.00 83.00 193 PRO A N 1
ATOM 1492 C CA . PRO A 1 193 ? -17.246 5.548 3.288 1.00 83.00 193 PRO A CA 1
ATOM 1493 C C . PRO A 1 193 ? -17.096 6.864 4.046 1.00 83.00 193 PRO A C 1
ATOM 1495 O O . PRO A 1 193 ? -16.040 7.500 4.004 1.00 83.00 193 PRO A O 1
ATOM 1498 N N . GLU A 1 194 ? -18.141 7.236 4.779 1.00 79.88 194 GLU A N 1
ATOM 1499 C CA . GLU A 1 194 ? -18.053 8.326 5.746 1.00 79.88 194 GLU A CA 1
ATOM 1500 C C . GLU A 1 194 ? -17.000 7.998 6.821 1.00 79.88 194 GLU A C 1
ATOM 1502 O O . GLU A 1 194 ? -16.852 6.826 7.199 1.00 79.88 194 GLU A O 1
ATOM 1507 N N . PRO A 1 195 ? -16.270 9.005 7.336 1.00 75.69 195 PRO A N 1
ATOM 1508 C CA . PRO A 1 195 ? -15.374 8.818 8.466 1.00 75.69 195 PRO A CA 1
ATOM 1509 C C . PRO A 1 195 ? -16.100 8.143 9.632 1.00 75.69 195 PRO A C 1
ATOM 1511 O O . PRO A 1 195 ? -17.229 8.494 9.985 1.00 75.69 195 PRO A O 1
ATOM 1514 N N . LEU A 1 196 ? -15.450 7.150 10.235 1.00 75.88 196 LEU A N 1
ATOM 1515 C CA . LEU A 1 196 ? -16.039 6.412 11.341 1.00 75.88 196 LEU A CA 1
ATOM 1516 C C . LEU A 1 196 ? -15.954 7.247 12.617 1.00 75.88 196 LEU A C 1
ATOM 1518 O O . LEU A 1 196 ? -14.905 7.328 13.249 1.00 75.88 196 LEU A O 1
ATOM 1522 N N . GLY A 1 197 ? -17.080 7.845 13.002 1.00 70.25 197 GLY A N 1
ATOM 1523 C CA . GLY A 1 197 ? -17.177 8.724 14.165 1.00 70.25 197 GLY A CA 1
ATOM 1524 C C . GLY A 1 197 ? -16.847 10.185 13.847 1.00 70.25 197 GLY A C 1
ATOM 1525 O O . GLY A 1 197 ? -16.507 10.549 12.725 1.00 70.25 197 GLY A O 1
ATOM 1526 N N . HIS A 1 198 ? -16.973 11.046 14.858 1.00 65.75 198 HIS A N 1
ATOM 1527 C CA . HIS A 1 198 ? -16.708 12.480 14.735 1.00 65.75 198 HIS A CA 1
ATOM 1528 C C . HIS A 1 198 ? -15.878 12.983 15.920 1.00 65.75 198 HIS A C 1
ATOM 1530 O O . HIS A 1 198 ? -16.122 12.600 17.069 1.00 65.75 198 HIS A O 1
ATOM 1536 N N . GLY A 1 199 ? -14.907 13.859 15.643 1.00 73.00 199 GLY A N 1
ATOM 1537 C CA . GLY A 1 199 ? -14.060 14.487 16.660 1.00 73.00 199 GLY A CA 1
ATOM 1538 C C . GLY A 1 199 ? -13.284 13.462 17.491 1.00 73.00 199 GLY A C 1
ATOM 1539 O O . GLY A 1 199 ? -12.514 12.669 16.963 1.00 73.00 199 GLY A O 1
ATOM 1540 N N . GLU A 1 200 ? -13.502 13.446 18.807 1.00 66.88 200 GLU A N 1
ATOM 1541 C CA . GLU A 1 200 ? -12.783 12.559 19.736 1.00 66.88 200 GLU A CA 1
ATOM 1542 C C . GLU A 1 200 ? -13.162 11.070 19.627 1.00 66.88 200 GLU A C 1
ATOM 1544 O O . GLU A 1 200 ? -12.555 10.246 20.301 1.00 66.88 200 GLU A O 1
ATOM 1549 N N . SER A 1 201 ? -14.158 10.699 18.814 1.00 66.94 201 SER A N 1
ATOM 1550 C CA . SER A 1 201 ? -14.542 9.291 18.592 1.00 66.94 201 SER A CA 1
ATOM 1551 C C . SER A 1 201 ? -14.122 8.764 17.214 1.00 66.94 201 SER A C 1
ATOM 1553 O O . SER A 1 201 ? -14.659 7.750 16.778 1.00 66.94 201 SER A O 1
ATOM 1555 N N . GLU A 1 202 ? -13.212 9.452 16.514 1.00 76.50 202 GLU A N 1
ATOM 1556 C CA . GLU A 1 202 ? -12.752 9.028 15.188 1.00 76.50 202 GLU A CA 1
ATOM 1557 C C . GLU A 1 202 ? -11.953 7.715 15.261 1.00 76.50 202 GLU A C 1
ATOM 1559 O O . GLU A 1 202 ? -10.925 7.605 15.948 1.00 76.50 202 GLU A O 1
ATOM 1564 N N . LEU A 1 203 ? -12.454 6.712 14.542 1.00 81.75 203 LEU A N 1
ATOM 1565 C CA . LEU A 1 203 ? -11.868 5.391 14.389 1.00 81.75 203 LEU A CA 1
ATOM 1566 C C . LEU A 1 203 ? -11.198 5.300 13.018 1.00 81.75 203 LEU A C 1
ATOM 1568 O O . LEU A 1 203 ? -11.830 5.523 11.986 1.00 81.75 203 LEU A O 1
ATOM 1572 N N . ILE A 1 204 ? -9.926 4.909 12.995 1.00 82.19 204 ILE A N 1
ATOM 1573 C CA . ILE A 1 204 ? -9.199 4.705 11.741 1.00 82.19 204 ILE A CA 1
ATOM 1574 C C . ILE A 1 204 ? -9.130 3.206 11.479 1.00 82.19 204 ILE A C 1
ATOM 1576 O O . ILE A 1 204 ? -8.498 2.480 12.240 1.00 82.19 204 ILE A O 1
ATOM 1580 N N . VAL A 1 205 ? -9.757 2.750 10.393 1.00 88.31 205 VAL A N 1
ATOM 1581 C CA . VAL A 1 205 ? -9.733 1.349 9.948 1.00 88.31 205 VAL A CA 1
ATOM 1582 C C . VAL A 1 205 ? -9.060 1.284 8.584 1.00 88.31 205 VAL A C 1
ATOM 1584 O O . VAL A 1 205 ? -9.510 1.914 7.629 1.00 88.31 205 VAL A O 1
ATOM 1587 N N . VAL A 1 206 ? -7.970 0.526 8.483 1.00 88.31 206 VAL A N 1
ATOM 1588 C CA . VAL A 1 206 ? -7.143 0.453 7.273 1.00 88.31 206 VAL A CA 1
ATOM 1589 C C . VAL A 1 206 ? -7.007 -0.986 6.807 1.00 88.31 206 VAL A C 1
ATOM 1591 O O . VAL A 1 206 ? -6.519 -1.845 7.540 1.00 88.31 206 VAL A O 1
ATOM 1594 N N . PHE A 1 207 ? -7.354 -1.231 5.544 1.00 89.94 207 PHE A N 1
ATOM 1595 C CA . PHE A 1 207 ? -7.057 -2.491 4.871 1.00 89.94 207 PHE A CA 1
ATOM 1596 C C . PHE A 1 207 ? -5.564 -2.590 4.520 1.00 89.94 207 PHE A C 1
ATOM 1598 O O . PHE A 1 207 ? -5.035 -1.838 3.685 1.00 89.94 207 PHE A O 1
ATOM 1605 N N . LEU A 1 208 ? -4.873 -3.545 5.142 1.00 88.75 208 LEU A N 1
ATOM 1606 C CA . LEU A 1 208 ? -3.440 -3.758 4.947 1.00 88.75 208 LEU A CA 1
ATOM 1607 C C . LEU A 1 208 ? -3.164 -4.637 3.726 1.00 88.75 208 LEU A C 1
ATOM 1609 O O . LEU A 1 208 ? -2.224 -4.364 2.971 1.00 88.75 208 LEU A O 1
ATOM 1613 N N . GLY A 1 209 ? -3.991 -5.659 3.513 1.00 87.94 209 GLY A N 1
ATOM 1614 C CA . GLY A 1 209 ? -3.836 -6.604 2.417 1.00 87.94 209 GLY A CA 1
ATOM 1615 C C . GLY A 1 209 ? -4.387 -7.983 2.746 1.00 87.94 209 GLY A C 1
ATOM 1616 O O . GLY A 1 209 ? -5.064 -8.177 3.753 1.00 87.94 209 GLY A O 1
ATOM 1617 N N . VAL A 1 210 ? -4.044 -8.948 1.904 1.00 86.25 210 VAL A N 1
ATOM 1618 C CA . VAL A 1 210 ? -4.404 -10.359 2.054 1.00 86.25 210 VAL A CA 1
ATOM 1619 C C . VAL A 1 210 ? -3.130 -11.170 2.212 1.00 86.25 210 VAL A C 1
ATOM 1621 O O . VAL A 1 210 ? -2.140 -10.930 1.515 1.00 86.25 210 VAL A O 1
ATOM 1624 N N . MET A 1 211 ? -3.129 -12.111 3.149 1.00 82.88 211 MET A N 1
ATOM 1625 C CA . MET A 1 211 ? -2.022 -13.047 3.297 1.00 82.88 211 MET A CA 1
ATOM 1626 C C . MET A 1 211 ? -2.127 -14.108 2.210 1.00 82.88 211 MET A C 1
ATOM 1628 O O . MET A 1 211 ? -3.151 -14.766 2.080 1.00 82.88 211 MET A O 1
ATOM 1632 N N . GLU A 1 212 ? -1.087 -14.239 1.392 1.00 71.75 212 GLU A N 1
ATOM 1633 C CA . GLU A 1 212 ? -1.078 -15.235 0.329 1.00 71.75 212 GLU A CA 1
ATOM 1634 C C . GLU A 1 212 ? -0.875 -16.637 0.902 1.00 71.75 212 GLU A C 1
ATOM 1636 O O . GLU A 1 212 ? 0.229 -17.009 1.315 1.00 71.75 212 GLU A O 1
ATOM 1641 N N . GLU A 1 213 ? -1.933 -17.441 0.851 1.00 63.78 213 GLU A N 1
ATOM 1642 C CA . GLU A 1 213 ? -1.845 -18.881 1.060 1.00 63.78 213 GLU A CA 1
ATOM 1643 C C . GLU A 1 213 ? -1.491 -19.576 -0.263 1.00 63.78 213 GLU A C 1
ATOM 1645 O O . GLU A 1 213 ? -1.884 -19.148 -1.354 1.00 63.78 213 GLU A O 1
ATOM 1650 N N . ARG A 1 214 ? -0.651 -20.617 -0.195 1.00 52.62 214 ARG A N 1
ATOM 1651 C CA . ARG A 1 214 ? -0.115 -21.271 -1.398 1.00 52.62 214 ARG A CA 1
ATOM 1652 C C . ARG A 1 214 ? -1.268 -21.804 -2.262 1.00 52.62 214 ARG A C 1
ATOM 1654 O O . ARG A 1 214 ? -2.069 -22.598 -1.795 1.00 52.62 214 ARG A O 1
ATOM 1661 N N . ASN A 1 215 ? -1.251 -21.445 -3.547 1.00 49.81 215 ASN A N 1
ATOM 1662 C CA . ASN A 1 215 ? -2.020 -22.039 -4.655 1.00 49.81 215 ASN A CA 1
ATOM 1663 C C . ASN A 1 215 ? -3.523 -21.728 -4.798 1.00 49.81 215 ASN A C 1
ATOM 1665 O O . ASN A 1 215 ? -4.097 -22.141 -5.805 1.00 49.81 215 ASN A O 1
ATOM 1669 N N . GLU A 1 216 ? -4.161 -20.947 -3.927 1.00 49.88 216 GLU A N 1
ATOM 1670 C CA . GLU A 1 216 ? -5.620 -20.725 -4.036 1.00 49.88 216 GLU A CA 1
ATOM 1671 C C . GLU A 1 216 ? -6.030 -19.476 -4.839 1.00 49.88 216 GLU A C 1
ATOM 1673 O O . GLU A 1 216 ? -7.165 -19.345 -5.300 1.00 49.88 216 GLU A O 1
ATOM 1678 N N . GLY A 1 217 ? -5.071 -18.611 -5.162 1.00 49.03 217 GLY A N 1
ATOM 1679 C CA . GLY A 1 217 ? -5.308 -17.389 -5.922 1.00 49.03 217 GLY A CA 1
ATOM 1680 C C . GLY A 1 217 ? -5.220 -16.141 -5.069 1.00 49.03 217 GLY A C 1
ATOM 1681 O O . GLY A 1 217 ? -5.293 -16.182 -3.851 1.00 49.03 217 GLY A O 1
ATOM 1682 N N . ALA A 1 218 ? -5.036 -15.017 -5.752 1.00 53.22 218 ALA A N 1
ATOM 1683 C CA . ALA A 1 218 ? -4.683 -13.737 -5.159 1.00 53.22 218 ALA A CA 1
ATOM 1684 C C . ALA A 1 218 ? -5.652 -13.219 -4.069 1.00 53.22 218 ALA A C 1
ATOM 1686 O O . ALA A 1 218 ? -5.279 -12.332 -3.330 1.00 53.22 218 ALA A O 1
ATOM 1687 N N . GLU A 1 219 ? -6.867 -13.739 -3.902 1.00 61.06 219 GLU A N 1
ATOM 1688 C CA . GLU A 1 219 ? -7.874 -13.104 -3.028 1.00 61.06 219 GLU A CA 1
ATOM 1689 C C . GLU A 1 219 ? -8.492 -14.040 -1.978 1.00 61.06 219 GLU A C 1
ATOM 1691 O O . GLU A 1 219 ? -9.433 -13.635 -1.300 1.00 61.06 219 GLU A O 1
ATOM 1696 N N . SER A 1 220 ? -8.000 -15.276 -1.832 1.00 65.75 220 SER A N 1
ATOM 1697 C CA . SER A 1 220 ? -8.637 -16.289 -0.970 1.00 65.75 220 SER A CA 1
ATOM 1698 C C . SER A 1 220 ? -8.126 -16.332 0.472 1.00 65.75 220 SER A C 1
ATOM 1700 O O . SER A 1 220 ? -8.784 -16.911 1.332 1.00 65.75 220 SER A O 1
ATOM 1702 N N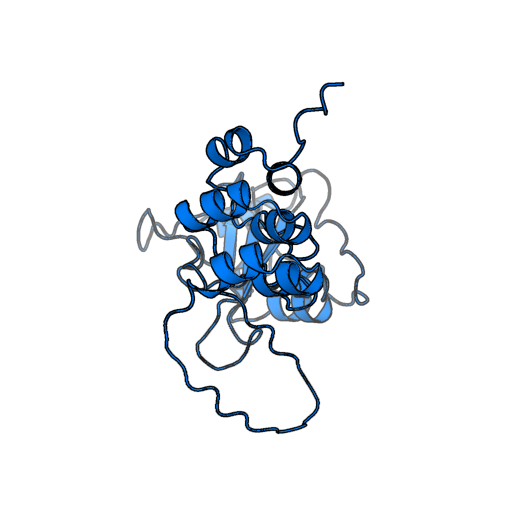 . GLY A 1 221 ? -6.963 -15.742 0.750 1.00 78.88 221 GLY A N 1
ATOM 1703 C CA . GLY A 1 221 ? -6.355 -15.821 2.073 1.00 78.88 221 GLY A CA 1
ATOM 1704 C C . GLY A 1 221 ? -6.972 -14.875 3.117 1.00 78.88 221 GLY A C 1
ATOM 1705 O O . GLY A 1 221 ? -7.824 -14.038 2.802 1.00 78.88 221 GLY A O 1
ATOM 1706 N N . PRO A 1 222 ? -6.527 -14.968 4.382 1.00 88.56 222 PRO A N 1
ATOM 1707 C CA . PRO A 1 222 ? -6.928 -14.065 5.457 1.00 88.56 222 PRO A CA 1
ATOM 1708 C C . PRO A 1 222 ? -6.660 -12.592 5.121 1.00 88.56 222 PRO A C 1
ATOM 1710 O O . PRO A 1 222 ? -5.543 -12.225 4.738 1.00 88.56 222 PRO A O 1
ATOM 1713 N N . ALA A 1 223 ? -7.661 -11.731 5.313 1.00 91.75 223 ALA A N 1
ATOM 1714 C CA . ALA A 1 223 ? -7.508 -10.285 5.185 1.00 91.75 223 ALA A CA 1
ATOM 1715 C C . ALA A 1 223 ? -6.963 -9.673 6.482 1.00 91.75 223 ALA A C 1
ATOM 1717 O O . ALA A 1 223 ? -7.411 -9.998 7.582 1.00 91.75 223 ALA A O 1
ATOM 1718 N N . TYR A 1 224 ? -6.007 -8.760 6.348 1.00 92.56 224 TYR A N 1
ATOM 1719 C CA . TYR A 1 224 ? -5.365 -8.079 7.465 1.00 92.56 224 TYR A CA 1
ATOM 1720 C C . TYR A 1 224 ? -5.776 -6.612 7.504 1.00 92.56 224 TYR A C 1
ATOM 1722 O O . TYR A 1 224 ? -5.743 -5.905 6.491 1.00 92.56 224 TYR A O 1
ATOM 1730 N N . TRP A 1 225 ? -6.101 -6.152 8.704 1.00 93.19 225 TRP A N 1
ATOM 1731 C CA . TRP A 1 225 ? -6.593 -4.812 8.984 1.00 93.19 225 TRP A CA 1
ATOM 1732 C C . TRP A 1 225 ? -5.794 -4.190 10.126 1.00 93.19 225 TRP A C 1
ATOM 1734 O O . TRP A 1 225 ? -5.374 -4.892 11.043 1.00 93.19 225 TRP A O 1
ATOM 1744 N N . ALA A 1 226 ? -5.594 -2.877 10.082 1.00 91.50 226 ALA A N 1
ATOM 1745 C CA . ALA A 1 226 ? -5.144 -2.097 11.230 1.00 91.50 226 ALA A CA 1
ATOM 1746 C C . ALA A 1 226 ? -6.284 -1.205 11.706 1.00 91.50 226 ALA A C 1
ATOM 1748 O O . ALA A 1 226 ? -6.963 -0.581 10.887 1.00 91.50 226 ALA A O 1
ATOM 1749 N N . VAL A 1 227 ? -6.471 -1.142 13.019 1.00 89.81 227 VAL A N 1
ATOM 1750 C CA . VAL A 1 227 ? -7.475 -0.300 13.662 1.00 89.81 227 VAL A CA 1
ATOM 1751 C C . VAL A 1 227 ? -6.771 0.557 14.699 1.00 89.81 227 VAL A C 1
ATOM 1753 O O . VAL A 1 227 ? -6.244 0.022 15.673 1.00 89.81 227 VAL A O 1
ATOM 1756 N N . ASP A 1 228 ? -6.749 1.876 14.495 1.00 86.44 228 ASP A N 1
ATOM 1757 C CA . ASP A 1 228 ? -6.382 2.786 15.581 1.00 86.44 228 ASP A CA 1
ATOM 1758 C C . ASP A 1 228 ? -7.578 2.956 16.500 1.00 86.44 228 ASP A C 1
ATOM 1760 O O . ASP A 1 228 ? -8.608 3.537 16.147 1.00 86.44 228 ASP A O 1
ATOM 1764 N N . ALA A 1 229 ? -7.401 2.378 17.675 1.00 71.62 229 ALA A N 1
ATOM 1765 C CA . ALA A 1 229 ? -8.394 2.150 18.683 1.00 71.62 229 ALA A CA 1
ATOM 1766 C C . ALA A 1 229 ? -8.093 2.909 19.976 1.00 71.62 229 ALA A C 1
ATOM 1768 O O . ALA A 1 229 ? -8.575 2.532 21.042 1.00 71.62 229 ALA A O 1
ATOM 1769 N N . SER A 1 230 ? -7.279 3.964 19.885 1.00 80.19 230 SER A N 1
ATOM 1770 C CA . SER A 1 230 ? -6.976 4.852 21.004 1.00 80.19 230 SER A CA 1
ATOM 1771 C C . SER A 1 230 ? -8.252 5.128 21.829 1.00 80.19 230 SER A C 1
ATOM 1773 O O . SER A 1 230 ? -9.253 5.558 21.246 1.00 80.19 230 SER A O 1
ATOM 1775 N N . PRO A 1 231 ? -8.279 4.862 23.151 1.00 74.94 231 PRO A N 1
ATOM 1776 C CA . PRO A 1 231 ? -9.486 5.051 23.955 1.00 74.94 231 PRO A CA 1
ATOM 1777 C C . PRO A 1 231 ? -9.847 6.536 24.089 1.00 74.94 231 PRO A C 1
ATOM 1779 O O . PRO A 1 231 ? -9.227 7.279 24.852 1.00 74.94 231 PRO A O 1
ATOM 1782 N N . ARG A 1 232 ? -10.869 6.985 23.357 1.00 79.69 232 ARG A N 1
ATOM 1783 C CA . ARG A 1 232 ? -11.327 8.384 23.353 1.00 79.69 232 ARG A CA 1
ATOM 1784 C C . ARG A 1 232 ? -12.824 8.492 23.062 1.00 79.69 232 ARG A C 1
ATOM 1786 O O . ARG A 1 232 ? -13.448 7.558 22.550 1.00 79.69 232 ARG A O 1
ATOM 1793 N N . GLY A 1 233 ? -13.400 9.620 23.480 1.00 80.81 233 GLY A N 1
ATOM 1794 C CA . GLY A 1 233 ? -14.813 9.935 23.301 1.00 80.81 233 GLY A CA 1
ATOM 1795 C C . GLY A 1 233 ? -15.763 8.829 23.776 1.00 80.81 233 GLY A C 1
ATOM 1796 O O . GLY A 1 233 ? -15.583 8.234 24.840 1.00 80.81 233 GLY A O 1
ATOM 1797 N N . SER A 1 234 ? -16.776 8.548 22.956 1.00 79.50 234 SER A N 1
ATOM 1798 C CA . SER A 1 234 ? -17.857 7.591 23.239 1.00 79.50 234 SER A CA 1
ATOM 1799 C C . SER A 1 234 ? -17.447 6.113 23.148 1.00 79.50 234 SER A C 1
ATOM 1801 O O . SER A 1 234 ? -18.168 5.245 23.635 1.00 79.50 234 SER A O 1
ATOM 1803 N N . LEU A 1 235 ? -16.287 5.810 22.555 1.00 77.31 235 LEU A N 1
ATOM 1804 C CA . LEU A 1 235 ? -15.795 4.439 22.373 1.00 77.31 235 LEU A CA 1
ATOM 1805 C C . LEU A 1 235 ? -14.880 3.973 23.512 1.00 77.31 235 LEU A C 1
ATOM 1807 O O . LEU A 1 235 ? -14.562 2.788 23.593 1.00 77.31 235 LEU A O 1
ATOM 1811 N N . LYS A 1 236 ? -14.482 4.883 24.409 1.00 82.75 236 LYS A N 1
ATOM 1812 C CA . LYS A 1 236 ? -13.459 4.659 25.437 1.00 82.75 236 LYS A CA 1
ATOM 1813 C C . LYS A 1 236 ? -13.653 3.367 26.238 1.00 82.75 236 LYS A C 1
ATOM 1815 O O . LYS A 1 236 ? -12.713 2.593 26.351 1.00 82.75 236 LYS A O 1
ATOM 1820 N N . GLU A 1 237 ? -14.853 3.106 26.755 1.00 83.50 237 GLU A N 1
ATOM 1821 C CA . GLU A 1 237 ? -15.114 1.920 27.589 1.00 83.50 237 GLU A CA 1
ATOM 1822 C C . GLU A 1 237 ? -14.939 0.607 26.821 1.00 83.50 237 GLU A C 1
ATOM 1824 O O . GLU A 1 237 ? -14.281 -0.313 27.307 1.00 83.50 237 GLU A O 1
ATOM 1829 N N . LYS A 1 238 ? -15.481 0.534 25.599 1.00 82.12 238 LYS A N 1
ATOM 1830 C CA . LYS A 1 238 ? -15.356 -0.652 24.745 1.00 82.12 238 LYS A CA 1
ATOM 1831 C C . LYS A 1 238 ? -13.906 -0.875 24.306 1.00 82.12 238 LYS A C 1
ATOM 1833 O O . LYS A 1 238 ? -13.460 -2.013 24.254 1.00 82.12 238 LYS A O 1
ATOM 1838 N N . MET A 1 239 ? -13.164 0.202 24.047 1.00 79.12 239 MET A N 1
ATOM 1839 C CA . MET A 1 239 ? -11.748 0.141 23.668 1.00 79.12 239 MET A CA 1
ATOM 1840 C C . MET A 1 239 ? -10.856 -0.336 24.800 1.00 79.12 239 MET A C 1
ATOM 1842 O O . MET A 1 239 ? -10.055 -1.244 24.617 1.00 79.12 239 MET A O 1
ATOM 1846 N N . THR A 1 240 ? -11.043 0.212 25.998 1.00 83.25 240 THR A N 1
ATOM 1847 C CA . THR A 1 240 ? -10.300 -0.230 27.180 1.00 83.25 240 THR A CA 1
ATOM 1848 C C . THR A 1 240 ? -10.588 -1.694 27.527 1.00 83.25 240 THR A C 1
ATOM 1850 O O . THR A 1 240 ? -9.758 -2.340 28.157 1.00 83.25 240 THR A O 1
ATOM 1853 N N . ALA A 1 241 ? -11.742 -2.243 27.132 1.00 83.19 241 ALA A N 1
ATOM 1854 C CA . ALA A 1 241 ? -12.018 -3.671 27.272 1.00 83.19 241 ALA A CA 1
ATOM 1855 C C . ALA A 1 241 ? -11.228 -4.537 26.273 1.00 83.19 241 ALA A C 1
ATOM 1857 O O . ALA A 1 241 ? -10.865 -5.650 26.628 1.00 83.19 241 ALA A O 1
ATOM 1858 N N . LEU A 1 242 ? -10.938 -4.026 25.070 1.00 78.75 242 LEU A N 1
ATOM 1859 C CA . LEU A 1 242 ? -10.125 -4.714 24.056 1.00 78.75 242 LEU A CA 1
ATOM 1860 C C . LEU A 1 242 ? -8.618 -4.674 24.351 1.00 78.75 242 LEU A C 1
ATOM 1862 O O . LEU A 1 242 ? -7.869 -5.480 23.812 1.00 78.75 242 LEU A O 1
ATOM 1866 N N . GLU A 1 243 ? -8.171 -3.724 25.176 1.00 75.44 243 GLU A N 1
ATOM 1867 C CA . GLU A 1 243 ? -6.767 -3.588 25.592 1.00 75.44 243 GLU A CA 1
ATOM 1868 C C . GLU A 1 243 ? -6.356 -4.536 26.738 1.00 75.44 243 GLU A C 1
ATOM 1870 O O . GLU A 1 243 ? -5.168 -4.599 27.058 1.00 75.44 243 GLU A O 1
ATOM 1875 N N . LYS A 1 244 ? -7.307 -5.223 27.384 1.00 68.44 244 LYS A N 1
ATOM 1876 C CA . LYS A 1 244 ? -7.075 -6.103 28.546 1.00 68.44 244 LYS A CA 1
ATOM 1877 C C . LYS A 1 244 ? -6.943 -7.563 28.147 1.00 68.44 244 LYS A C 1
ATOM 1879 O O . LYS A 1 244 ? -6.104 -8.236 28.784 1.00 68.44 244 LYS A O 1
#

Organism: NCBI:txid994334

Nearest PDB structures (foldseek):
  8ipp-assembly1_B  TM=9.301E-01  e=1.165E-05  synthetic construct
  2y1l-assembly1_F  TM=9.372E-01  e=1.165E-05  synthetic construct
  8p9c-assembly1_C  TM=9.478E-01  e=2.460E-05  Lama glama
  7n2b-assembly1_A  TM=9.262E-01  e=1.234E-05  Homo sapiens
  5y4f-assembly1_A  TM=7.783E-01  e=1.955E-05  Homo sapiens

pLDDT: mean 77.42, std 17.64, range [27.55, 96.19]

Secondary structure (DSSP, 8-state):
--PPPPSSHHHHHHTT-HHHHHHTGGGTT---TTS--HHHHHHHTT-HHHHHHHHHTT--TT-B-TTS-BHHHHHHHTT-HHHHHHHHTT---------------S----------B-TTTSSBEE--GGGGG-HHHHHHHHH-TT-EEEEEETTEE-B-TTT-TTSBPEE-HHHHTTT---TTTTPPTTPPPPPBSSGGGPBEEEEEEEE--TTS-TTSS-EEEEEE----GGGHHHHHHHT-

Radius of gyration: 22.69 Å; Cα contacts (8 Å, |Δi|>4): 394; chains: 1; bounding box: 50×51×58 Å

Foldseek 3Di:
DDDPDDPDLLVCLLVLPLVVCVVVLVQQCPQDPQQDGSLLNNLLNLNQNSLVSSVVSVRDQCGAGNVRDGSLRNNVVNPNPVSNCSSVVVDPDDDDDPDDDDDDDDDDQDDDPDFDQDPQVRARFDQPVVCVQFLVLQLCLLQDQLAWEFEAAVNHTAAPVVVPPPHGDIDGSVLCVVLDPRQSPPDDGRDDGDQDDDDFSTKDKDWRGFGDDPPPGRRPGYTYIYIHLHQTDPCNVVSVVSND

InterPro domains:
  IPR002110 Ankyrin repeat [PF12796] (9-88)
  IPR002110 Ankyrin repeat [PS50088] (34-66)
  IPR002110 Ankyrin repeat [SM00248] (34-63)
  IPR036770 Ankyrin repeat-containing domain superfamily [G3DSA:1.25.40.20] (8-90)
  IPR036770 Ankyrin repeat-containing domain superfamily [SSF48403] (10-87)
  IPR050776 Ankyrin Repeat and Cyclin-Dependent Kinase Inhibitor [PTHR24201] (28-89)